Protein AF-A0A1B2LZE8-F1 (afdb_monomer)

Organism: NCBI:txid1789224

Sequence (219 aa):
MIRVSLKTKLIRAIKNVAFASVAFFVIGALLKSDGPKLDLSKIYELVKDTVAFFSAFLGPVFAYVLFNDWRGEHIEKKLEADSESIFKAIQEIYLKLYEVRMSICTKATLEETEGLRVNMSMELLTVDMMRVRNYIKLLKEENDCALNFIQQANDIVDSLNKVNNEFYDIQGAFTMNHKSKREYEFLSPIFENTKELTKNASKIDQLNDVCKELQVKNA

pLDDT: mean 86.02, std 10.84, range [33.56, 97.81]

Nearest PDB structures (foldseek):
  8dt0-assembly2_B  TM=6.182E-01  e=2.851E-01  synthetic construct
  8dt0-assembly1_A  TM=6.495E-01  e=7.707E-01  synthetic construct
  8w6e-assembly1_A  TM=4.554E-01  e=8.513E-01  artificial sequences
  8w6f-assembly1_A  TM=3.748E-01  e=2.419E+00  artificial sequences

Structure (mmCIF, N/CA/C/O backbone):
data_AF-A0A1B2LZE8-F1
#
_entry.id   AF-A0A1B2LZE8-F1
#
loop_
_atom_site.group_PDB
_atom_site.id
_atom_site.type_symbol
_atom_site.label_atom_id
_atom_site.label_alt_id
_atom_site.label_comp_id
_atom_site.label_asym_id
_atom_site.label_entity_id
_atom_site.label_seq_id
_atom_site.pdbx_PDB_ins_code
_atom_site.Cartn_x
_atom_site.Cartn_y
_atom_site.Cartn_z
_atom_site.occupancy
_atom_site.B_iso_or_equiv
_atom_site.auth_seq_id
_atom_site.auth_comp_id
_atom_site.auth_asym_id
_atom_site.auth_atom_id
_atom_site.pdbx_PDB_model_num
ATOM 1 N N . MET A 1 1 ? -27.426 -18.784 17.428 1.00 33.56 1 MET A N 1
ATOM 2 C CA . MET A 1 1 ? -26.895 -18.087 18.623 1.00 33.56 1 MET A CA 1
ATOM 3 C C . MET A 1 1 ? -27.059 -16.587 18.394 1.00 33.56 1 MET A C 1
ATOM 5 O O . MET A 1 1 ? -26.351 -16.026 17.571 1.00 33.56 1 MET A O 1
ATOM 9 N N . ILE A 1 2 ? -28.071 -15.955 18.997 1.00 34.84 2 ILE A N 1
ATOM 10 C CA . ILE A 1 2 ? -28.400 -14.540 18.746 1.00 34.84 2 ILE A CA 1
ATOM 11 C C . ILE A 1 2 ? -27.288 -13.679 19.364 1.00 34.84 2 ILE A C 1
ATOM 13 O O . ILE A 1 2 ? -27.118 -13.680 20.586 1.00 34.84 2 ILE A O 1
ATOM 17 N N . ARG A 1 3 ? -26.503 -12.968 18.541 1.00 39.25 3 ARG A N 1
ATOM 18 C CA . ARG A 1 3 ? -25.535 -11.962 19.013 1.00 39.25 3 ARG A CA 1
ATOM 19 C C . ARG A 1 3 ? -26.315 -10.808 19.645 1.00 39.25 3 ARG A C 1
ATOM 21 O O . ARG A 1 3 ? -26.683 -9.848 18.982 1.00 39.25 3 ARG A O 1
ATOM 28 N N . VAL A 1 4 ? -26.598 -10.915 20.939 1.00 53.91 4 VAL A N 1
ATOM 29 C CA . VAL A 1 4 ? -27.136 -9.796 21.716 1.00 53.91 4 VAL A CA 1
ATOM 30 C C . VAL A 1 4 ? -26.084 -8.686 21.718 1.00 53.91 4 VAL A C 1
ATOM 32 O O . VAL A 1 4 ? -24.954 -8.917 22.159 1.00 53.91 4 VAL A O 1
ATOM 35 N N . SER A 1 5 ? -26.465 -7.511 21.213 1.00 69.88 5 SER A N 1
ATOM 36 C CA . SER A 1 5 ? -25.619 -6.318 21.123 1.00 69.88 5 SER A CA 1
ATOM 37 C C . SER A 1 5 ? -24.945 -5.996 22.462 1.00 69.88 5 SER A C 1
ATOM 39 O O . SER A 1 5 ? -25.554 -6.129 23.531 1.00 69.88 5 SER A O 1
ATOM 41 N N . LEU A 1 6 ? -23.686 -5.546 22.402 1.00 70.19 6 LEU A N 1
ATOM 42 C CA . LEU A 1 6 ? -22.896 -5.131 23.566 1.00 70.19 6 LEU A CA 1
ATOM 43 C C . LEU A 1 6 ? -23.658 -4.099 24.413 1.00 70.19 6 LEU A C 1
ATOM 45 O O . LEU A 1 6 ? -23.672 -4.194 25.639 1.00 70.19 6 LEU A O 1
ATOM 49 N N . LYS A 1 7 ? -24.395 -3.194 23.750 1.00 75.50 7 LYS A N 1
ATOM 50 C CA . LYS A 1 7 ? -25.244 -2.176 24.385 1.00 75.50 7 LYS A CA 1
ATOM 51 C C . LYS A 1 7 ? -26.307 -2.802 25.289 1.00 75.50 7 LYS A C 1
ATOM 53 O O . LYS A 1 7 ? -26.504 -2.364 26.416 1.00 75.50 7 LYS A O 1
ATOM 58 N N . THR A 1 8 ? -26.963 -3.870 24.843 1.00 81.94 8 THR A N 1
ATOM 59 C CA . THR A 1 8 ? -28.019 -4.540 25.617 1.00 81.94 8 THR A CA 1
ATOM 60 C C . THR A 1 8 ? -27.457 -5.266 26.840 1.00 81.94 8 THR A C 1
ATOM 62 O O . THR A 1 8 ? -28.081 -5.259 27.903 1.00 81.94 8 THR A O 1
ATOM 65 N N . LYS A 1 9 ? -26.269 -5.873 26.716 1.00 80.69 9 LYS A N 1
ATOM 66 C CA . LYS A 1 9 ? -25.573 -6.506 27.849 1.00 80.69 9 LYS A CA 1
ATOM 67 C C . LYS A 1 9 ? -25.103 -5.462 28.863 1.00 80.69 9 LYS A C 1
ATOM 69 O O . LYS A 1 9 ? -25.285 -5.666 30.060 1.00 80.69 9 LYS A O 1
ATOM 74 N N . LEU A 1 10 ? -24.588 -4.334 28.378 1.00 84.19 10 LEU A N 1
ATOM 75 C CA . LEU A 1 10 ? -24.152 -3.205 29.194 1.00 84.19 10 LEU A CA 1
ATOM 76 C C . LEU A 1 10 ? -25.312 -2.604 29.995 1.00 84.19 10 LEU A C 1
ATOM 78 O O . LEU A 1 10 ? -25.232 -2.501 31.215 1.00 84.19 10 LEU A O 1
ATOM 82 N N . ILE A 1 11 ? -26.425 -2.288 29.327 1.00 85.88 11 ILE A N 1
ATOM 83 C CA . ILE A 1 11 ? -27.628 -1.746 29.974 1.00 85.88 11 ILE A CA 1
ATOM 84 C C . ILE A 1 11 ? -28.142 -2.707 31.051 1.00 85.88 11 ILE A C 1
ATOM 86 O O . ILE A 1 11 ? -28.551 -2.272 32.125 1.00 85.88 11 ILE A O 1
ATOM 90 N N . ARG A 1 12 ? -28.105 -4.019 30.791 1.00 86.44 12 ARG A N 1
ATOM 91 C CA . ARG A 1 12 ? -28.499 -5.031 31.777 1.00 86.44 12 ARG A CA 1
ATOM 92 C C . ARG A 1 12 ? -27.555 -5.055 32.981 1.00 86.44 12 ARG A C 1
ATOM 94 O O . ARG A 1 12 ? -28.038 -5.099 34.106 1.00 86.44 12 ARG A O 1
ATOM 101 N N . ALA A 1 13 ? -26.243 -5.001 32.758 1.00 84.81 13 ALA A N 1
ATOM 102 C CA . ALA A 1 13 ? -25.255 -4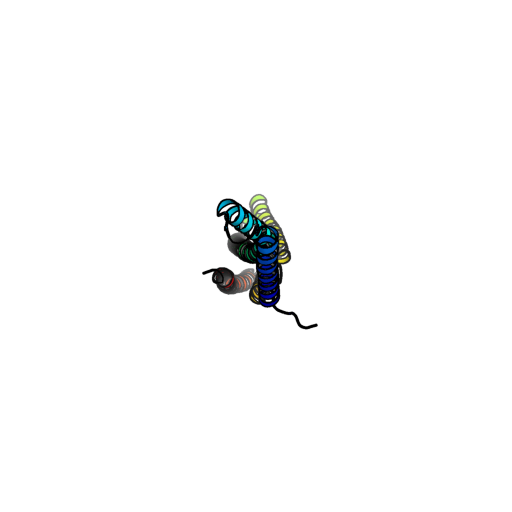.965 33.834 1.00 84.81 13 ALA A CA 1
ATOM 103 C C . ALA A 1 13 ? -25.427 -3.716 34.711 1.00 84.81 13 ALA A C 1
ATOM 105 O O . ALA A 1 13 ? -25.522 -3.842 35.929 1.00 84.81 13 ALA A O 1
ATOM 106 N N . ILE A 1 14 ? -25.579 -2.536 34.098 1.00 87.62 14 ILE A N 1
ATOM 107 C CA . ILE A 1 14 ? -25.810 -1.276 34.819 1.00 87.62 14 ILE A CA 1
ATOM 108 C C . ILE A 1 14 ? -27.104 -1.347 35.637 1.00 87.62 14 ILE A C 1
ATOM 110 O O . ILE A 1 14 ? -27.096 -1.005 36.817 1.00 87.62 14 ILE A O 1
ATOM 114 N N . LYS A 1 15 ? -28.206 -1.840 35.050 1.00 89.31 15 LYS A N 1
ATOM 115 C CA . LYS A 1 15 ? -29.481 -2.012 35.768 1.00 89.31 15 LYS A CA 1
ATOM 116 C C . LYS A 1 15 ? -29.352 -2.952 36.968 1.00 89.31 15 LYS A C 1
ATOM 118 O O . LYS A 1 15 ? -29.879 -2.642 38.031 1.00 89.31 15 LYS A O 1
ATOM 123 N N . ASN A 1 16 ? -28.641 -4.068 36.813 1.00 88.81 16 ASN A N 1
ATOM 124 C CA . ASN A 1 16 ? -28.446 -5.037 37.891 1.00 88.81 16 ASN A CA 1
ATOM 125 C C . ASN A 1 16 ? -27.587 -4.466 39.026 1.00 88.81 16 ASN A C 1
ATOM 127 O O . ASN A 1 16 ? -27.933 -4.646 40.191 1.00 88.81 16 ASN A O 1
ATOM 131 N N . VAL A 1 17 ? -26.504 -3.752 38.699 1.00 89.44 17 VAL A N 1
ATOM 132 C CA . VAL A 1 17 ? -25.649 -3.099 39.703 1.00 89.44 17 VAL A CA 1
ATOM 133 C C . VAL A 1 17 ? -26.410 -1.977 40.410 1.00 89.44 17 VAL A C 1
ATOM 135 O O . VAL A 1 17 ? -26.369 -1.905 41.631 1.00 89.44 17 VAL A O 1
ATOM 138 N N . ALA A 1 18 ? -27.187 -1.167 39.684 1.00 89.12 18 ALA A N 1
ATOM 139 C CA . ALA A 1 18 ? -28.034 -0.135 40.283 1.00 89.12 18 ALA A CA 1
ATOM 140 C C . ALA A 1 18 ? -29.075 -0.728 41.249 1.00 89.12 18 ALA A C 1
ATOM 142 O O . ALA A 1 18 ? -29.231 -0.231 42.362 1.00 89.12 18 ALA A O 1
ATOM 143 N N . PHE A 1 19 ? -29.745 -1.819 40.862 1.00 91.69 19 PHE A N 1
ATOM 144 C CA . PHE A 1 19 ? -30.687 -2.518 41.739 1.00 91.69 19 PHE A CA 1
ATOM 145 C C . PHE A 1 19 ? -29.996 -3.079 42.992 1.00 91.69 19 PHE A C 1
ATOM 147 O O . PHE A 1 19 ? -30.493 -2.894 44.102 1.00 91.69 19 PHE A O 1
ATOM 154 N N . ALA A 1 20 ? -28.827 -3.707 42.833 1.00 89.06 20 ALA A N 1
ATOM 155 C CA . ALA A 1 20 ? -28.041 -4.229 43.948 1.00 89.06 20 ALA A CA 1
ATOM 156 C C . ALA A 1 20 ? -27.570 -3.118 44.901 1.00 89.06 20 ALA A C 1
ATOM 158 O O . ALA A 1 20 ? -27.639 -3.295 46.113 1.00 89.06 20 ALA A O 1
ATOM 159 N N . SER A 1 21 ? -27.161 -1.959 44.378 1.00 87.38 21 SER A N 1
ATOM 160 C CA . SER A 1 21 ? -26.788 -0.792 45.186 1.00 87.38 21 SER A CA 1
ATOM 161 C C . SER A 1 21 ? -27.966 -0.227 45.979 1.00 87.38 21 SER A C 1
ATOM 163 O O . SER A 1 21 ? -27.802 0.104 47.149 1.00 87.38 21 SER A O 1
ATOM 165 N N . VAL A 1 22 ? -29.163 -0.158 45.387 1.00 88.81 22 VAL A N 1
ATOM 166 C CA . VAL A 1 22 ? -30.375 0.264 46.113 1.00 88.81 22 VAL A CA 1
ATOM 167 C C . VAL A 1 22 ? -30.723 -0.741 47.211 1.00 88.81 22 VAL A C 1
ATOM 169 O O . VAL A 1 22 ? -31.001 -0.338 48.338 1.00 88.81 22 VAL A O 1
ATOM 172 N N . ALA A 1 23 ? -30.658 -2.044 46.924 1.00 88.94 23 ALA A N 1
ATOM 173 C CA . ALA A 1 23 ? -30.889 -3.081 47.928 1.00 88.94 23 ALA A CA 1
ATOM 174 C C . ALA A 1 23 ? -29.859 -3.010 49.072 1.00 88.94 23 ALA A C 1
ATOM 176 O O . ALA A 1 23 ? -30.239 -3.062 50.240 1.00 88.94 23 ALA A O 1
ATOM 177 N N . PHE A 1 24 ? -28.576 -2.822 48.747 1.00 87.56 24 PHE A N 1
ATOM 178 C CA . PHE A 1 24 ? -27.497 -2.632 49.719 1.00 87.56 24 PHE A CA 1
ATOM 179 C C . PHE A 1 24 ? -27.745 -1.409 50.612 1.00 87.56 24 PHE A C 1
ATOM 181 O O . PHE A 1 24 ? -27.632 -1.512 51.833 1.00 87.56 24 PHE A O 1
ATOM 188 N N . PHE A 1 25 ? -28.168 -0.283 50.028 1.00 87.56 25 PHE A N 1
ATOM 189 C CA . PHE A 1 25 ? -28.511 0.924 50.778 1.00 87.56 25 PHE A CA 1
ATOM 190 C C . PHE A 1 25 ? -29.693 0.704 51.727 1.00 87.56 25 PHE A C 1
ATOM 192 O O . PHE A 1 25 ? -29.613 1.074 52.894 1.00 87.56 25 PHE A O 1
ATOM 199 N N . VAL A 1 26 ? -30.778 0.075 51.259 1.00 85.94 26 VAL A N 1
ATOM 200 C CA . VAL A 1 26 ? -31.969 -0.191 52.086 1.00 85.94 26 VAL A CA 1
ATOM 201 C C . VAL A 1 26 ? -31.636 -1.130 53.244 1.00 85.94 26 VAL A C 1
ATOM 203 O O . VAL A 1 26 ? -32.007 -0.852 54.382 1.00 85.94 26 VAL A O 1
ATOM 206 N N . ILE A 1 27 ? -30.899 -2.212 52.982 1.00 85.56 27 ILE A N 1
ATOM 207 C CA . ILE A 1 27 ? -30.477 -3.159 54.023 1.00 85.56 27 ILE A CA 1
ATOM 208 C C . ILE A 1 27 ? -29.551 -2.467 55.028 1.00 85.56 27 ILE A C 1
ATOM 210 O O . ILE A 1 27 ? -29.747 -2.597 56.235 1.00 85.56 27 ILE A O 1
ATOM 214 N N . GLY A 1 28 ? -28.579 -1.687 54.553 1.00 83.56 28 GLY A N 1
ATOM 215 C CA . GLY A 1 28 ? -27.686 -0.936 55.428 1.00 83.56 28 GLY A CA 1
ATOM 216 C C . GLY A 1 28 ? -28.419 0.122 56.257 1.00 83.56 28 GLY A C 1
ATOM 217 O O . GLY A 1 28 ? -28.113 0.279 57.435 1.00 83.56 28 GLY A O 1
ATOM 218 N N . ALA A 1 29 ? -29.430 0.790 55.696 1.00 82.25 29 ALA A N 1
ATOM 219 C CA . ALA A 1 29 ? -30.250 1.768 56.412 1.00 82.25 29 ALA A CA 1
ATOM 220 C C . ALA A 1 29 ? -31.092 1.107 57.511 1.00 82.25 29 ALA A C 1
ATOM 222 O O . ALA A 1 29 ? -31.177 1.644 58.614 1.00 82.25 29 ALA A O 1
ATOM 223 N N . LEU A 1 30 ? -31.661 -0.072 57.234 1.00 81.69 30 LEU A N 1
ATOM 224 C CA . LEU A 1 30 ? -32.391 -0.868 58.225 1.00 81.69 30 LEU A CA 1
ATOM 225 C C . LEU A 1 30 ? -31.476 -1.337 59.364 1.00 81.69 30 LEU A C 1
ATOM 227 O O . LEU A 1 30 ? -31.878 -1.287 60.521 1.00 81.69 30 LEU A O 1
ATOM 231 N N . LEU A 1 31 ? -30.241 -1.747 59.054 1.00 79.88 31 LEU A N 1
ATOM 232 C CA . LEU A 1 31 ? -29.270 -2.212 60.053 1.00 79.88 31 LEU A CA 1
ATOM 233 C C . LEU A 1 31 ? -28.664 -1.080 60.900 1.00 79.88 31 LEU A C 1
ATOM 235 O O . LEU A 1 31 ? -28.324 -1.312 62.055 1.00 79.88 31 LEU A O 1
ATOM 239 N N . LYS A 1 32 ? -28.513 0.134 60.349 1.00 74.31 32 LYS A N 1
ATOM 240 C CA . LYS A 1 32 ? -27.955 1.308 61.059 1.00 74.31 32 LYS A CA 1
ATOM 241 C C . LYS A 1 32 ? -29.015 2.149 61.794 1.00 74.31 32 LYS A C 1
ATOM 243 O O . LYS A 1 32 ? -28.656 3.144 62.426 1.00 74.31 32 LYS A O 1
ATOM 248 N N . SER A 1 33 ? -30.301 1.799 61.695 1.00 68.12 33 SER A N 1
ATOM 249 C CA . SER A 1 33 ? -31.410 2.543 62.306 1.00 68.12 33 SER A CA 1
ATOM 250 C C . SER A 1 33 ? -31.571 2.202 63.796 1.00 68.12 33 SER A C 1
ATOM 252 O O . SER A 1 33 ? -32.197 1.210 64.152 1.00 68.12 33 SER A O 1
ATOM 254 N N . ASP A 1 34 ? -31.069 3.070 64.680 1.00 65.19 34 ASP A N 1
ATOM 255 C CA . ASP A 1 34 ? -31.267 2.987 66.142 1.00 65.19 34 ASP A CA 1
ATOM 256 C C . ASP A 1 34 ? -32.592 3.657 66.606 1.00 65.19 34 ASP A C 1
ATOM 258 O O . ASP A 1 34 ? -32.650 4.332 67.638 1.00 65.19 34 ASP A O 1
ATOM 262 N N . GLY A 1 35 ? -33.683 3.520 65.841 1.00 63.22 35 GLY A N 1
ATOM 263 C CA . GLY A 1 35 ? -34.985 4.142 66.145 1.00 63.22 35 GLY A CA 1
ATOM 264 C C . GLY A 1 35 ? -35.197 5.539 65.519 1.00 63.22 35 GLY A C 1
ATOM 265 O O . GLY A 1 35 ? -34.594 5.850 64.493 1.00 63.22 35 GLY A O 1
ATOM 266 N N . PRO A 1 36 ? -36.080 6.405 66.073 1.00 60.09 36 PRO A N 1
ATOM 267 C CA . PRO A 1 36 ? -36.595 7.603 65.384 1.00 60.09 36 PRO A CA 1
ATOM 268 C C . PRO A 1 36 ? -35.603 8.775 65.257 1.00 60.09 36 PRO A C 1
ATOM 270 O O . PRO A 1 36 ? -35.943 9.802 64.670 1.00 60.09 36 PRO A O 1
ATOM 273 N N . LYS A 1 37 ? -34.384 8.660 65.800 1.00 62.41 37 LYS A N 1
ATOM 274 C CA . LYS A 1 37 ? -33.335 9.680 65.659 1.00 62.41 37 LYS A CA 1
ATOM 275 C C . LYS A 1 37 ? -32.395 9.289 64.522 1.00 62.41 37 LYS A C 1
ATOM 277 O O . LYS A 1 37 ? -31.519 8.448 64.689 1.00 62.41 37 LYS A O 1
ATOM 282 N N . LEU A 1 38 ? -32.587 9.917 63.366 1.00 62.28 38 LEU A N 1
ATOM 283 C CA . LEU A 1 38 ? -31.688 9.792 62.221 1.00 62.28 38 LEU A CA 1
ATOM 284 C C . LEU A 1 38 ? -30.369 10.519 62.515 1.00 62.28 38 LEU A C 1
ATOM 286 O O . LEU A 1 38 ? -30.322 11.746 62.567 1.00 62.28 38 LEU A O 1
ATOM 290 N N . ASP A 1 39 ? -29.298 9.753 62.705 1.00 76.56 39 ASP A N 1
ATOM 291 C CA . ASP A 1 39 ? -27.937 10.277 62.805 1.00 76.56 39 ASP A CA 1
ATOM 292 C C . ASP A 1 39 ? -27.393 10.558 61.395 1.00 76.56 39 ASP A C 1
ATOM 294 O O . ASP A 1 39 ? -27.103 9.634 60.626 1.00 76.56 39 ASP A O 1
ATOM 298 N N . LEU A 1 40 ? -27.263 11.843 61.044 1.00 75.81 40 LEU A N 1
ATOM 299 C CA . LEU A 1 40 ? -26.761 12.275 59.736 1.00 75.81 40 LEU A CA 1
ATOM 300 C C . LEU A 1 40 ? -25.369 11.706 59.421 1.00 75.81 40 LEU A C 1
ATOM 302 O O . LEU A 1 40 ? -25.081 11.446 58.252 1.00 75.81 40 LEU A O 1
ATOM 306 N N . SER A 1 41 ? -24.525 11.480 60.434 1.00 82.56 41 SER A N 1
ATOM 307 C CA . SER A 1 41 ? -23.178 10.931 60.241 1.00 82.56 41 SER A CA 1
ATOM 308 C C . SER A 1 41 ? -23.241 9.493 59.713 1.00 82.56 41 SER A C 1
ATOM 310 O O . SER A 1 41 ? -22.615 9.149 58.707 1.00 82.56 41 SER A O 1
ATOM 312 N N . LYS A 1 42 ? -24.102 8.665 60.319 1.00 79.38 42 LYS A N 1
ATOM 313 C CA . LYS A 1 42 ? -24.299 7.261 59.921 1.00 79.38 42 LYS A CA 1
ATOM 314 C C . LYS A 1 42 ? -24.887 7.129 58.516 1.00 79.38 42 LYS A C 1
ATOM 316 O O . LYS A 1 42 ? -24.506 6.205 57.793 1.00 79.38 42 LYS A O 1
ATOM 321 N N . ILE A 1 43 ? -25.788 8.040 58.137 1.00 82.44 43 ILE A N 1
ATOM 322 C CA . ILE A 1 43 ? -26.394 8.096 56.796 1.00 82.44 43 ILE A CA 1
ATOM 323 C C . ILE A 1 43 ? -25.353 8.504 55.756 1.00 82.44 43 ILE A C 1
ATOM 325 O O . ILE A 1 43 ? -25.273 7.875 54.703 1.00 82.44 43 ILE A O 1
ATOM 329 N N . TYR A 1 44 ? -24.536 9.519 56.047 1.00 84.38 44 TYR A N 1
ATOM 330 C CA . TYR A 1 44 ? -23.473 9.959 55.145 1.00 84.38 44 TYR A CA 1
ATOM 331 C C . TYR A 1 44 ? -22.472 8.833 54.850 1.00 84.38 44 TYR A C 1
ATOM 333 O O . TYR A 1 44 ? -22.148 8.589 53.687 1.00 84.38 44 TYR A O 1
ATOM 341 N N . GLU A 1 45 ? -22.042 8.092 55.875 1.00 86.12 45 GLU A N 1
ATOM 342 C CA . GLU A 1 45 ? -21.199 6.906 55.685 1.00 86.12 45 GLU A CA 1
ATOM 343 C C . GLU A 1 45 ? -21.874 5.843 54.815 1.00 86.12 45 GLU A C 1
ATOM 345 O O . GLU A 1 45 ? -21.257 5.319 53.895 1.00 86.12 45 GLU A O 1
ATOM 350 N N . LEU A 1 46 ? -23.158 5.559 55.050 1.00 86.88 46 LEU A N 1
ATOM 351 C CA . LEU A 1 46 ? -23.892 4.560 54.276 1.00 86.88 46 LEU A CA 1
ATOM 352 C C . LEU A 1 46 ? -24.035 4.957 52.797 1.00 86.88 46 LEU A C 1
ATOM 354 O O . LEU A 1 46 ? -23.906 4.112 51.906 1.00 86.88 46 LEU A O 1
ATOM 358 N N . VAL A 1 47 ? -24.281 6.241 52.520 1.00 85.62 47 VAL A N 1
ATOM 359 C CA . VAL A 1 47 ? -24.288 6.779 51.152 1.00 85.62 47 VAL A CA 1
ATOM 360 C C . VAL A 1 47 ? -22.908 6.611 50.522 1.00 85.62 47 VAL A C 1
ATOM 362 O O . VAL A 1 47 ? -22.813 6.109 49.401 1.00 85.62 47 VAL A O 1
ATOM 365 N N . LYS A 1 48 ? -21.838 6.970 51.241 1.00 89.00 48 LYS A N 1
ATOM 366 C CA . LYS A 1 48 ? -20.458 6.824 50.763 1.00 89.00 48 LYS A CA 1
ATOM 367 C C . LYS A 1 48 ? -20.125 5.368 50.427 1.00 89.00 48 LYS A C 1
ATOM 369 O O . LYS A 1 48 ? -19.598 5.114 49.345 1.00 89.00 48 LYS A O 1
ATOM 374 N N . ASP A 1 49 ? -20.482 4.424 51.292 1.00 88.62 49 ASP A N 1
ATOM 375 C CA . ASP A 1 49 ? -20.235 2.992 51.086 1.00 88.62 49 ASP A CA 1
ATOM 376 C C . ASP A 1 49 ? -21.044 2.439 49.910 1.00 88.62 49 ASP A C 1
ATOM 378 O O . ASP A 1 49 ? -20.531 1.670 49.097 1.00 88.62 49 ASP A O 1
ATOM 382 N N . THR A 1 50 ? -22.291 2.884 49.756 1.00 87.62 50 THR A N 1
ATOM 383 C CA . THR A 1 50 ? -23.144 2.497 48.623 1.00 87.62 50 THR A CA 1
ATOM 384 C C . THR A 1 50 ? -22.588 3.021 47.298 1.00 87.62 50 THR A C 1
ATOM 386 O O . THR A 1 50 ? -22.580 2.296 46.301 1.00 87.62 50 THR A O 1
ATOM 389 N N . VAL A 1 51 ? -22.092 4.262 47.275 1.00 85.12 51 VAL A N 1
ATOM 390 C CA . VAL A 1 51 ? -21.436 4.850 46.097 1.00 85.12 51 VAL A CA 1
ATOM 391 C C . VAL A 1 51 ? -20.115 4.139 45.801 1.00 85.12 51 VAL A C 1
ATOM 393 O O . VAL A 1 51 ? -19.831 3.854 44.638 1.00 85.12 51 VAL A O 1
ATOM 396 N N . ALA A 1 52 ? -19.330 3.798 46.825 1.00 89.56 52 ALA A N 1
ATOM 397 C CA . ALA A 1 52 ? -18.098 3.030 46.664 1.00 89.56 52 ALA A CA 1
ATOM 398 C C . ALA A 1 52 ? -18.376 1.631 46.094 1.00 89.56 52 ALA A C 1
ATOM 400 O O . ALA A 1 52 ? -17.706 1.220 45.149 1.00 89.56 52 ALA A O 1
ATOM 401 N N . PHE A 1 53 ? -19.408 0.940 46.591 1.00 86.75 53 PHE A N 1
ATOM 402 C CA . PHE A 1 53 ? -19.881 -0.334 46.048 1.00 86.75 53 PHE A CA 1
ATOM 403 C C . PHE A 1 53 ? -20.305 -0.183 44.582 1.00 86.75 53 PHE A C 1
ATOM 405 O O . PHE A 1 53 ? -19.800 -0.888 43.712 1.00 86.75 53 PHE A O 1
ATOM 412 N N . PHE A 1 54 ? -21.167 0.789 44.276 1.00 87.25 54 PHE A N 1
ATOM 413 C CA . PHE A 1 54 ? -21.610 1.057 42.906 1.00 87.25 54 PHE A CA 1
ATOM 414 C C . PHE A 1 54 ? -20.429 1.322 41.959 1.00 87.25 54 PHE A C 1
ATOM 416 O O . PHE A 1 54 ? -20.358 0.741 40.875 1.00 87.25 54 PHE A O 1
ATOM 423 N N . SER A 1 55 ? -19.467 2.141 42.393 1.00 88.50 55 SER A N 1
ATOM 424 C CA . SER A 1 55 ? -18.248 2.458 41.644 1.00 88.50 55 SER A CA 1
ATOM 425 C C . SER A 1 55 ? -17.341 1.239 41.452 1.00 88.50 55 SER A C 1
ATOM 427 O O . SER A 1 55 ? -16.861 1.005 40.345 1.00 88.50 55 SER A O 1
ATOM 429 N N . ALA A 1 56 ? -17.159 0.403 42.479 1.00 89.19 56 ALA A N 1
ATOM 430 C CA . ALA A 1 56 ? -16.329 -0.800 42.400 1.00 89.19 56 ALA A CA 1
ATOM 431 C C . ALA A 1 56 ? -16.844 -1.804 41.354 1.00 89.19 56 ALA A C 1
ATOM 433 O O . ALA A 1 56 ? -16.047 -2.463 40.687 1.00 89.19 56 ALA A O 1
ATOM 434 N N . PHE A 1 57 ? -18.165 -1.891 41.169 1.00 87.00 57 PHE A N 1
ATOM 435 C CA . PHE A 1 57 ? -18.771 -2.777 40.172 1.00 87.00 57 PHE A CA 1
ATOM 436 C C . PHE A 1 57 ? -18.917 -2.135 38.786 1.00 87.00 57 PHE A C 1
ATOM 438 O O . PHE A 1 57 ? -18.788 -2.836 37.780 1.00 87.00 57 PHE A O 1
ATOM 445 N N . LEU A 1 58 ? -19.155 -0.823 38.694 1.00 86.19 58 LEU A N 1
ATOM 446 C CA . LEU A 1 58 ? -19.261 -0.138 37.402 1.00 86.19 58 LEU A CA 1
ATOM 447 C C . LEU A 1 58 ? -17.922 0.274 36.795 1.00 86.19 58 LEU A C 1
ATOM 449 O O . LEU A 1 58 ? -17.820 0.315 35.572 1.00 86.19 58 LEU A O 1
ATOM 453 N N . GLY A 1 59 ? -16.897 0.547 37.599 1.00 88.38 59 GLY A N 1
ATOM 454 C CA . GLY A 1 59 ? -15.563 0.924 37.126 1.00 88.38 59 GLY A CA 1
ATOM 455 C C . GLY A 1 59 ? -15.003 -0.054 36.084 1.00 88.38 59 GLY A C 1
ATOM 456 O O . GLY A 1 59 ? -14.690 0.378 34.974 1.00 88.38 59 GLY A O 1
ATOM 457 N N . PRO A 1 60 ? -14.964 -1.374 36.359 1.00 87.75 60 PRO A N 1
ATOM 458 C CA . PRO A 1 60 ? -14.538 -2.379 35.381 1.00 87.75 60 PRO A CA 1
ATOM 459 C C . PRO A 1 60 ? -15.399 -2.406 34.110 1.00 87.75 60 PRO A C 1
ATOM 461 O O . PRO A 1 60 ? -14.888 -2.634 33.015 1.00 87.75 60 PRO A O 1
ATOM 464 N N . VAL A 1 61 ? -16.705 -2.150 34.238 1.00 84.75 61 VAL A N 1
ATOM 465 C CA . VAL A 1 61 ? -17.648 -2.116 33.111 1.00 84.75 61 VAL A CA 1
ATOM 466 C C . VAL A 1 61 ? -17.382 -0.907 32.211 1.00 84.75 61 VAL A C 1
ATOM 468 O O . VAL A 1 61 ? -17.306 -1.061 30.992 1.00 84.75 61 VAL A O 1
ATOM 471 N N . PHE A 1 62 ? -17.189 0.278 32.794 1.00 83.38 62 PHE A N 1
ATOM 472 C CA . PHE A 1 62 ? -16.809 1.481 32.055 1.00 83.38 62 PHE A CA 1
ATOM 473 C C . PHE A 1 62 ? -15.435 1.336 31.410 1.00 83.38 62 PHE A C 1
ATOM 475 O O . PHE A 1 62 ? -15.296 1.649 30.231 1.00 83.38 62 PHE A O 1
ATOM 482 N N . ALA A 1 63 ? -14.454 0.793 32.136 1.00 86.94 63 ALA A N 1
ATOM 483 C CA . ALA A 1 63 ? -13.135 0.510 31.586 1.00 86.94 63 ALA A CA 1
ATOM 484 C C . ALA A 1 63 ? -13.235 -0.423 30.371 1.00 86.94 63 ALA A C 1
ATOM 486 O O . ALA A 1 63 ? -12.650 -0.136 29.335 1.00 86.94 63 ALA A O 1
ATOM 487 N N . TYR A 1 64 ? -14.029 -1.495 30.443 1.00 83.56 64 TYR A N 1
ATOM 488 C CA . TYR A 1 64 ? -14.224 -2.413 29.318 1.00 83.56 64 TYR A CA 1
ATOM 489 C C . TYR A 1 64 ? -14.853 -1.743 28.086 1.00 83.56 64 TYR A C 1
ATOM 491 O O . TYR A 1 64 ? -14.438 -2.015 26.958 1.00 83.56 64 TYR A O 1
ATOM 499 N N . VAL A 1 65 ? -15.856 -0.880 28.274 1.00 81.69 65 VAL A N 1
ATOM 500 C CA . VAL A 1 65 ? -16.457 -0.121 27.163 1.00 81.69 65 VAL A CA 1
ATOM 501 C C . VAL A 1 65 ? -15.431 0.830 26.560 1.00 81.69 65 VAL A C 1
ATOM 503 O O . VAL A 1 65 ? -15.221 0.782 25.352 1.00 81.69 65 VAL A O 1
ATOM 506 N N . LEU A 1 66 ? -14.750 1.609 27.403 1.00 82.75 66 LEU A N 1
ATOM 507 C CA . LEU A 1 66 ? -13.717 2.553 26.986 1.00 82.75 66 LEU A CA 1
ATOM 508 C C . LEU A 1 66 ? -12.591 1.849 26.217 1.00 82.75 66 LEU A C 1
ATOM 510 O O . LEU A 1 66 ? -12.188 2.312 25.159 1.00 82.75 66 LEU A O 1
ATOM 514 N N . PHE A 1 67 ? -12.122 0.696 26.702 1.00 82.56 67 PHE A N 1
ATOM 515 C CA . PHE A 1 67 ? -11.086 -0.082 26.025 1.00 82.56 67 PHE A CA 1
ATOM 516 C C . PHE A 1 67 ? -11.544 -0.635 24.677 1.00 82.56 67 PHE A C 1
ATOM 518 O O . PHE A 1 67 ? -10.734 -0.699 23.760 1.00 82.56 67 PHE A O 1
ATOM 525 N N . ASN A 1 68 ? -12.799 -1.064 24.531 1.00 78.38 68 ASN A N 1
ATOM 526 C CA . ASN A 1 68 ? -13.280 -1.544 23.233 1.00 78.38 68 ASN A CA 1
ATOM 527 C C . ASN A 1 68 ? -13.400 -0.414 22.213 1.00 78.38 68 ASN A C 1
ATOM 529 O O . ASN A 1 68 ? -13.010 -0.612 21.067 1.00 78.38 68 ASN A O 1
ATOM 533 N N . ASP A 1 69 ? -13.906 0.741 22.639 1.00 75.25 69 ASP A N 1
ATOM 534 C CA . ASP A 1 69 ? -14.038 1.928 21.791 1.00 75.25 69 ASP A CA 1
ATOM 535 C C . ASP A 1 69 ? -12.654 2.425 21.349 1.00 75.25 69 ASP A C 1
ATOM 537 O O . ASP A 1 69 ? -12.358 2.516 20.160 1.00 75.25 69 ASP A O 1
ATOM 541 N N . TRP A 1 70 ? -11.737 2.561 22.312 1.00 82.31 70 TRP A N 1
ATOM 542 C CA . TRP A 1 70 ? -10.342 2.926 22.070 1.00 82.31 70 TRP A CA 1
ATOM 543 C C . TRP A 1 70 ? -9.622 1.954 21.129 1.00 82.31 70 TRP A C 1
ATOM 545 O O . TRP A 1 70 ? -8.831 2.375 20.287 1.00 82.31 70 TRP A O 1
ATOM 555 N N . ARG A 1 71 ? -9.889 0.644 21.238 1.00 80.25 71 ARG A N 1
ATOM 556 C CA . ARG A 1 71 ? -9.324 -0.354 20.315 1.00 80.25 71 ARG A CA 1
ATOM 557 C C . ARG A 1 71 ? -9.865 -0.199 18.899 1.00 80.25 71 ARG A C 1
ATOM 559 O O . ARG A 1 71 ? -9.084 -0.396 17.975 1.00 80.25 71 ARG A O 1
ATOM 566 N N . GLY A 1 72 ? -11.148 0.126 18.741 1.00 79.69 72 GLY A N 1
ATOM 567 C CA . GLY A 1 72 ? -11.748 0.425 17.439 1.00 79.69 72 GLY A CA 1
ATOM 568 C C . GLY A 1 72 ? -11.043 1.602 16.773 1.00 79.69 72 GLY A C 1
ATOM 569 O O . GLY A 1 72 ? -10.445 1.427 15.713 1.00 79.69 72 GLY A O 1
ATOM 570 N N . GLU A 1 73 ? -10.977 2.741 17.468 1.00 81.44 73 GLU A N 1
ATOM 571 C CA . GLU A 1 73 ? -10.280 3.931 16.965 1.00 81.44 73 GLU A CA 1
ATOM 572 C C . GLU A 1 73 ? -8.809 3.656 16.627 1.00 81.44 73 GLU A C 1
ATOM 574 O O . GLU A 1 73 ? -8.287 4.150 15.630 1.00 81.44 73 GLU A O 1
ATOM 579 N N . HIS A 1 74 ? -8.104 2.879 17.459 1.00 83.19 74 HIS A N 1
ATOM 580 C CA . HIS A 1 74 ? -6.699 2.565 17.202 1.00 83.19 74 HIS A CA 1
ATOM 581 C C . HIS A 1 74 ? -6.496 1.735 15.943 1.00 83.19 74 HIS A C 1
ATOM 583 O O . HIS A 1 74 ? -5.477 1.901 15.272 1.00 83.19 74 HIS A O 1
ATOM 589 N N . ILE A 1 75 ? -7.414 0.813 15.654 1.00 82.88 75 ILE A N 1
ATOM 590 C CA . ILE A 1 75 ? -7.334 -0.001 14.446 1.00 82.88 75 ILE A CA 1
ATOM 591 C C . ILE A 1 75 ? -7.617 0.864 13.219 1.00 82.88 75 ILE A C 1
ATOM 593 O O . ILE A 1 75 ? -6.861 0.784 12.255 1.00 82.88 75 ILE A O 1
ATOM 597 N N . GLU A 1 76 ? -8.624 1.735 13.277 1.00 82.62 76 GLU A N 1
ATOM 598 C CA . GLU A 1 76 ? -8.962 2.649 12.180 1.00 82.62 76 GLU A CA 1
ATOM 599 C C . GLU A 1 76 ? -7.827 3.639 11.894 1.00 82.62 76 GLU A C 1
ATOM 601 O O . GLU A 1 76 ? -7.370 3.729 10.757 1.00 82.62 76 GLU A O 1
ATOM 606 N N . LYS A 1 77 ? -7.275 4.290 12.927 1.00 85.12 77 LYS A N 1
ATOM 607 C CA . LYS A 1 77 ? -6.108 5.184 12.785 1.00 85.12 77 LYS A CA 1
ATOM 608 C C . LYS A 1 77 ? -4.880 4.459 12.245 1.00 85.12 77 LYS A C 1
ATOM 610 O O . LYS A 1 77 ? -4.095 5.031 11.493 1.00 85.12 77 LYS A O 1
ATOM 615 N N . LYS A 1 78 ? -4.684 3.201 12.647 1.00 87.00 78 LYS A N 1
ATOM 616 C CA . LYS A 1 78 ? -3.585 2.391 12.123 1.00 87.00 78 LYS A CA 1
ATOM 617 C C . LYS A 1 78 ? -3.800 2.064 10.645 1.00 87.00 78 LYS A C 1
ATOM 619 O O . LYS A 1 78 ? -2.866 2.208 9.869 1.00 87.00 78 LYS A O 1
ATOM 624 N N . LEU A 1 79 ? -5.008 1.651 10.264 1.00 87.62 79 LEU A N 1
ATOM 625 C CA . LEU A 1 79 ? -5.367 1.370 8.875 1.00 87.62 79 LEU A CA 1
ATOM 626 C C . LEU A 1 79 ? -5.156 2.605 7.992 1.00 87.62 79 LEU A C 1
ATOM 628 O O . LEU A 1 79 ? -4.574 2.491 6.917 1.00 87.62 79 LEU A O 1
ATOM 632 N N . GLU A 1 80 ? -5.571 3.774 8.474 1.00 87.81 80 GLU A N 1
ATOM 633 C CA . GLU A 1 80 ? -5.354 5.059 7.813 1.00 87.81 80 GLU A CA 1
ATOM 634 C C . GLU A 1 80 ? -3.861 5.310 7.555 1.00 87.81 80 GLU A C 1
ATOM 636 O O . GLU A 1 80 ? -3.447 5.438 6.401 1.00 87.81 80 GLU A O 1
ATOM 641 N N . ALA A 1 81 ? -3.037 5.279 8.605 1.00 90.44 81 ALA A N 1
ATOM 642 C CA . ALA A 1 81 ? -1.599 5.520 8.496 1.00 90.44 81 ALA A CA 1
ATOM 643 C C . ALA A 1 81 ? -0.880 4.487 7.605 1.00 90.44 81 ALA A C 1
ATOM 645 O O . ALA A 1 81 ? -0.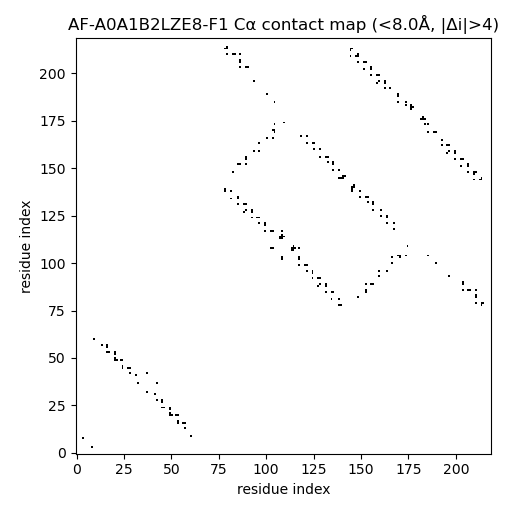026 4.849 6.790 1.00 90.44 81 ALA A O 1
ATOM 646 N N . ASP A 1 82 ? -1.231 3.205 7.739 1.00 92.00 82 ASP A N 1
ATOM 647 C CA . ASP A 1 82 ? -0.640 2.123 6.950 1.00 92.00 82 ASP A CA 1
ATOM 648 C C . ASP A 1 82 ? -1.020 2.269 5.459 1.00 92.00 82 ASP A C 1
ATOM 650 O O . ASP A 1 82 ? -0.160 2.132 4.583 1.00 92.00 82 ASP A O 1
ATOM 654 N N . SER A 1 83 ? -2.281 2.612 5.156 1.00 92.44 83 SER A N 1
ATOM 655 C CA . SER A 1 83 ? -2.761 2.837 3.782 1.00 92.44 83 SER A CA 1
ATOM 656 C C . SER A 1 83 ? -2.102 4.051 3.119 1.00 92.44 83 SER A C 1
ATOM 658 O O . SER A 1 83 ? -1.648 3.957 1.976 1.00 92.44 83 SER A O 1
ATOM 660 N N . GLU A 1 84 ? -1.931 5.153 3.854 1.00 93.44 84 GLU A N 1
ATOM 661 C CA . GLU A 1 84 ? -1.236 6.347 3.367 1.00 93.44 84 GLU A CA 1
ATOM 662 C C . GLU A 1 84 ? 0.243 6.048 3.075 1.00 93.44 84 GLU A C 1
ATOM 664 O O . GLU A 1 84 ? 0.792 6.484 2.058 1.00 93.44 84 GLU A O 1
ATOM 669 N N . SER A 1 85 ? 0.898 5.270 3.944 1.00 94.50 85 SER A N 1
ATOM 670 C CA . SER A 1 85 ? 2.290 4.860 3.743 1.00 94.50 85 SER A CA 1
ATOM 671 C C . SER A 1 85 ? 2.455 3.998 2.489 1.00 94.50 85 SER A C 1
ATOM 673 O O . SER A 1 85 ? 3.381 4.227 1.706 1.00 94.50 85 SER A O 1
ATOM 675 N N . ILE A 1 86 ? 1.539 3.052 2.261 1.00 96.19 86 ILE A N 1
ATOM 676 C CA . ILE A 1 86 ? 1.524 2.214 1.054 1.00 96.19 86 ILE A CA 1
ATOM 677 C C . ILE A 1 86 ? 1.312 3.068 -0.195 1.00 96.19 86 ILE A C 1
ATOM 679 O O . ILE A 1 86 ? 2.057 2.917 -1.164 1.00 96.19 86 ILE A O 1
ATOM 683 N N . PHE A 1 87 ? 0.346 3.988 -0.167 1.00 96.44 87 PHE A N 1
ATOM 684 C CA . PHE A 1 87 ? 0.074 4.888 -1.286 1.00 96.44 87 PHE A CA 1
ATOM 685 C C . PHE A 1 87 ? 1.311 5.717 -1.666 1.00 96.44 87 PHE A C 1
ATOM 687 O O . PHE A 1 87 ? 1.723 5.715 -2.829 1.00 96.44 87 PHE A O 1
ATOM 694 N N . LYS A 1 88 ? 1.961 6.357 -0.684 1.00 96.06 88 LYS A N 1
ATOM 695 C CA . LYS A 1 88 ? 3.190 7.138 -0.912 1.00 96.06 88 LYS A CA 1
ATOM 696 C C . LYS A 1 88 ? 4.304 6.283 -1.511 1.00 96.06 88 LYS A C 1
ATOM 698 O O . LYS A 1 88 ? 4.941 6.695 -2.476 1.00 96.06 88 LYS A O 1
ATOM 703 N N . ALA A 1 89 ? 4.503 5.071 -0.995 1.00 96.94 89 ALA A N 1
ATOM 704 C CA . ALA A 1 89 ? 5.521 4.164 -1.516 1.00 96.94 89 ALA A CA 1
ATOM 705 C C . ALA A 1 89 ? 5.244 3.746 -2.974 1.00 96.94 89 ALA A C 1
ATOM 707 O O . ALA A 1 89 ? 6.166 3.699 -3.788 1.00 96.94 89 ALA A O 1
ATOM 708 N N . ILE A 1 90 ? 3.980 3.493 -3.335 1.00 97.81 90 ILE A N 1
ATOM 709 C CA . ILE A 1 90 ? 3.582 3.216 -4.726 1.00 97.81 90 ILE A CA 1
ATOM 710 C C . ILE A 1 90 ? 3.880 4.422 -5.628 1.00 97.81 90 ILE A C 1
ATOM 712 O O . ILE A 1 90 ? 4.420 4.250 -6.723 1.00 97.81 90 ILE A O 1
ATOM 716 N N . GLN A 1 91 ? 3.577 5.637 -5.168 1.00 96.44 91 GLN A N 1
ATOM 717 C CA . GLN A 1 91 ? 3.854 6.865 -5.914 1.00 96.44 91 GLN A CA 1
ATOM 718 C C . GLN A 1 91 ? 5.360 7.070 -6.143 1.00 96.44 91 GLN A C 1
ATOM 720 O O . GLN A 1 91 ? 5.777 7.407 -7.252 1.00 96.44 91 GLN A O 1
ATOM 725 N N . GLU A 1 92 ? 6.191 6.817 -5.132 1.00 96.69 92 GLU A N 1
ATOM 726 C CA . GLU A 1 92 ? 7.650 6.881 -5.264 1.00 96.69 92 GLU A CA 1
ATOM 727 C C . GLU A 1 92 ? 8.189 5.861 -6.276 1.00 96.69 92 GLU A C 1
ATOM 729 O O . GLU A 1 92 ? 9.029 6.205 -7.110 1.00 96.69 92 GLU A O 1
ATOM 734 N N . ILE A 1 93 ? 7.694 4.619 -6.241 1.00 97.50 93 ILE A N 1
ATOM 735 C CA . ILE A 1 93 ? 8.059 3.575 -7.213 1.00 97.50 93 ILE A CA 1
ATOM 736 C C . ILE A 1 93 ? 7.695 4.017 -8.631 1.00 97.50 93 ILE A C 1
ATOM 738 O O . ILE A 1 93 ? 8.501 3.881 -9.552 1.00 97.50 93 ILE A O 1
ATOM 742 N N . TYR A 1 94 ? 6.495 4.567 -8.810 1.00 96.56 94 TYR A N 1
ATOM 743 C CA . TYR A 1 94 ? 6.037 5.084 -10.094 1.00 96.56 94 TYR A CA 1
ATOM 744 C C . TYR A 1 94 ? 6.959 6.191 -10.635 1.00 96.56 94 TYR A C 1
ATOM 746 O O . TYR A 1 94 ? 7.363 6.138 -11.798 1.00 96.56 94 TYR A O 1
ATOM 754 N N . LEU A 1 95 ? 7.348 7.158 -9.797 1.00 95.25 95 LEU A N 1
ATOM 755 C CA . LEU A 1 95 ? 8.255 8.241 -10.198 1.00 95.25 95 LEU A CA 1
ATOM 756 C C . LEU A 1 95 ? 9.645 7.714 -10.581 1.00 95.25 95 LEU A C 1
ATOM 758 O O . LEU A 1 95 ? 10.164 8.061 -11.642 1.00 95.25 95 LEU A O 1
ATOM 762 N N . LYS A 1 96 ? 10.213 6.811 -9.776 1.00 95.44 96 LYS A N 1
ATOM 763 C CA . LYS A 1 96 ? 11.497 6.157 -10.076 1.00 95.44 96 LYS A CA 1
ATOM 764 C C . LYS A 1 96 ? 11.448 5.361 -11.385 1.00 95.44 96 LYS A C 1
ATOM 766 O O . LYS A 1 96 ? 12.407 5.380 -12.152 1.00 95.44 96 LYS A O 1
ATOM 771 N N . LEU A 1 97 ? 10.332 4.691 -11.685 1.00 94.38 97 LEU A N 1
ATOM 772 C CA . LEU A 1 97 ? 10.142 4.004 -12.969 1.00 94.38 97 LEU A CA 1
ATOM 773 C C . LEU A 1 97 ? 10.157 4.972 -14.157 1.00 94.38 97 LEU A C 1
ATOM 775 O O . LEU A 1 97 ? 10.714 4.645 -15.206 1.00 94.38 97 LEU A O 1
ATOM 779 N N . TYR A 1 98 ? 9.588 6.169 -14.002 1.00 92.88 98 TYR A N 1
ATOM 780 C CA . TYR A 1 98 ? 9.687 7.221 -15.016 1.00 92.88 98 TYR A CA 1
ATOM 781 C C . TYR A 1 98 ? 11.130 7.685 -15.230 1.00 92.88 98 TYR A C 1
ATOM 783 O O . TYR A 1 98 ? 11.544 7.878 -16.373 1.00 92.88 98 TYR A O 1
ATOM 791 N N . GLU A 1 99 ? 11.915 7.825 -14.163 1.00 92.44 99 GLU A N 1
ATOM 792 C CA . GLU A 1 99 ? 13.339 8.164 -14.267 1.00 92.44 99 GLU A CA 1
ATOM 793 C C . GLU A 1 99 ? 14.135 7.067 -14.992 1.00 92.44 99 GLU A C 1
ATOM 795 O O . GLU A 1 99 ? 14.921 7.358 -15.900 1.00 92.44 99 GLU A O 1
ATOM 800 N N . VAL A 1 100 ? 13.879 5.794 -14.667 1.00 93.19 100 VAL A N 1
ATOM 801 C CA . VAL A 1 100 ? 14.468 4.646 -15.378 1.00 93.19 100 VAL A CA 1
ATOM 802 C C . VAL A 1 100 ? 14.102 4.687 -16.860 1.00 93.19 100 VAL A C 1
ATOM 804 O O . VAL A 1 100 ? 14.987 4.616 -17.711 1.00 93.19 100 VAL A O 1
ATOM 807 N N . ARG A 1 101 ? 12.826 4.905 -17.195 1.00 91.44 101 ARG A N 1
ATOM 808 C CA . ARG A 1 101 ? 12.369 5.031 -18.590 1.00 91.44 101 ARG A CA 1
ATOM 809 C C . ARG A 1 101 ? 13.171 6.073 -19.377 1.00 91.44 101 ARG A C 1
ATOM 811 O O . ARG A 1 101 ? 13.440 5.878 -20.557 1.00 91.44 101 ARG A O 1
ATOM 818 N N . MET A 1 102 ? 13.525 7.191 -18.745 1.00 89.88 102 MET A N 1
ATOM 819 C CA . MET A 1 102 ? 14.277 8.274 -19.387 1.00 89.88 102 MET A CA 1
ATOM 820 C C . MET A 1 102 ? 15.777 7.982 -19.527 1.00 89.88 102 MET A C 1
ATOM 822 O O . MET A 1 102 ? 16.455 8.678 -20.282 1.00 89.88 102 MET A O 1
ATOM 826 N N . SER A 1 103 ? 16.296 6.980 -18.815 1.00 90.06 103 SER A N 1
ATOM 827 C CA . SER A 1 103 ? 17.721 6.634 -18.805 1.00 90.06 103 SER A CA 1
ATOM 828 C C . SER A 1 103 ? 18.061 5.398 -19.642 1.00 90.06 103 SER A C 1
ATOM 830 O O . SER A 1 103 ? 19.167 5.342 -20.186 1.00 90.06 103 SER A O 1
ATOM 832 N N . ILE A 1 104 ? 17.130 4.451 -19.812 1.00 90.38 104 ILE A N 1
ATOM 833 C CA . ILE A 1 104 ? 17.328 3.264 -20.660 1.00 90.38 104 ILE A CA 1
ATOM 834 C C . ILE A 1 104 ? 17.493 3.620 -22.145 1.00 90.38 104 ILE A C 1
ATOM 836 O O . ILE A 1 104 ? 17.035 4.659 -22.621 1.00 90.38 104 ILE A O 1
ATOM 840 N N . CYS A 1 105 ? 18.130 2.724 -22.900 1.00 85.94 105 CYS A N 1
ATOM 841 C CA . CYS A 1 105 ? 18.367 2.846 -24.343 1.00 85.94 105 CYS A CA 1
ATOM 842 C C . CYS A 1 105 ? 19.118 4.122 -24.761 1.00 85.94 105 CYS A C 1
ATOM 844 O O . CYS A 1 105 ? 19.006 4.583 -25.899 1.00 85.94 105 CYS A O 1
ATOM 846 N N . THR A 1 106 ? 19.910 4.699 -23.857 1.00 86.81 106 THR A N 1
ATOM 847 C CA . THR A 1 106 ? 20.765 5.852 -24.153 1.00 86.81 106 THR A CA 1
ATOM 848 C C . THR A 1 106 ? 22.195 5.404 -24.434 1.00 86.81 106 THR A C 1
ATOM 850 O O . THR A 1 106 ? 22.662 4.397 -23.903 1.00 86.81 106 THR A O 1
ATOM 853 N N . LYS A 1 107 ? 22.945 6.179 -25.231 1.00 83.38 107 LYS A N 1
ATOM 854 C CA . LYS A 1 107 ? 24.374 5.900 -25.466 1.00 83.38 107 LYS A CA 1
ATOM 855 C C . LYS A 1 107 ? 25.175 5.845 -24.162 1.00 83.38 107 LYS A C 1
ATOM 857 O O . LYS A 1 107 ? 26.069 5.019 -24.056 1.00 83.38 107 LYS A O 1
ATOM 862 N N . ALA A 1 108 ? 24.812 6.673 -23.180 1.00 84.19 108 ALA A N 1
ATOM 863 C CA . ALA A 1 108 ? 25.431 6.678 -21.859 1.00 84.19 108 ALA A CA 1
ATOM 864 C C . ALA A 1 108 ? 25.321 5.307 -21.176 1.00 84.19 108 ALA A C 1
ATOM 866 O O . ALA A 1 108 ? 26.308 4.811 -20.660 1.00 84.19 108 ALA A O 1
ATOM 867 N N . THR A 1 109 ? 24.174 4.624 -21.263 1.00 84.56 109 THR A N 1
ATOM 868 C CA . THR A 1 109 ? 24.011 3.286 -20.654 1.00 84.56 109 THR A CA 1
ATOM 869 C C . THR A 1 109 ? 24.841 2.166 -21.285 1.00 84.56 109 THR A C 1
ATOM 871 O O . THR A 1 109 ? 24.847 1.050 -20.769 1.00 84.56 109 THR A O 1
ATOM 874 N N . LEU A 1 110 ? 25.537 2.433 -22.394 1.00 84.62 110 LEU A N 1
ATOM 875 C CA . LEU A 1 110 ? 26.523 1.510 -22.958 1.00 84.62 110 LEU A CA 1
ATOM 876 C C . LEU A 1 110 ? 27.869 1.598 -22.229 1.00 84.62 110 LEU A C 1
ATOM 878 O O . LEU A 1 110 ? 28.663 0.659 -22.310 1.00 84.62 110 LEU A O 1
ATOM 882 N N . GLU A 1 111 ? 28.128 2.713 -21.542 1.00 88.19 111 GLU A N 1
ATOM 883 C CA . GLU A 1 111 ? 29.252 2.849 -20.626 1.00 88.19 111 GLU A CA 1
ATOM 884 C C . GLU A 1 111 ? 28.979 2.020 -19.368 1.00 88.19 111 GLU A C 1
ATOM 886 O O . GLU A 1 111 ? 27.862 1.985 -18.849 1.00 88.19 111 GLU A O 1
ATOM 891 N N . GLU A 1 112 ? 30.009 1.332 -18.875 1.00 85.38 112 GLU A N 1
ATOM 892 C CA . GLU A 1 112 ? 29.882 0.359 -17.785 1.00 85.38 112 GLU A CA 1
ATOM 893 C C . GLU A 1 112 ? 29.287 0.973 -16.510 1.00 85.38 112 GLU A C 1
ATOM 895 O O . GLU A 1 112 ? 28.415 0.376 -15.882 1.00 85.38 112 GLU A O 1
ATOM 900 N N . THR A 1 113 ? 29.711 2.186 -16.156 1.00 89.25 113 THR A N 1
ATOM 901 C CA . THR A 1 113 ? 29.276 2.899 -14.948 1.00 89.25 113 THR A CA 1
ATOM 902 C C . THR A 1 113 ? 27.795 3.269 -14.990 1.00 89.25 113 THR A C 1
ATOM 904 O O . THR A 1 113 ? 27.052 2.971 -14.055 1.00 89.25 113 THR A O 1
ATOM 907 N N . GLU A 1 114 ? 27.345 3.891 -16.077 1.00 88.19 114 GLU A N 1
ATOM 908 C CA . GLU A 1 114 ? 25.957 4.330 -16.233 1.00 88.19 114 GLU A CA 1
ATOM 909 C C . GLU A 1 114 ? 25.007 3.154 -16.477 1.00 88.19 114 GLU A C 1
ATOM 911 O O . GLU A 1 114 ? 23.914 3.118 -15.909 1.00 88.19 114 GLU A O 1
ATOM 916 N N . GLY A 1 115 ? 25.433 2.148 -17.247 1.00 87.06 115 GLY A N 1
ATOM 917 C CA . GLY A 1 115 ? 24.678 0.905 -17.410 1.00 87.06 115 GLY A CA 1
ATOM 918 C C . GLY A 1 115 ? 24.480 0.173 -16.078 1.00 87.06 115 GLY A C 1
ATOM 919 O O . GLY A 1 115 ? 23.367 -0.261 -15.771 1.00 87.06 115 GLY A O 1
ATOM 920 N N . LEU A 1 116 ? 25.525 0.098 -15.244 1.00 89.62 116 LEU A N 1
ATOM 921 C CA . LEU A 1 116 ? 25.429 -0.476 -13.900 1.00 89.62 116 LEU A CA 1
ATOM 922 C C . LEU A 1 116 ? 24.477 0.327 -13.006 1.00 89.62 116 LEU A C 1
ATOM 924 O O . 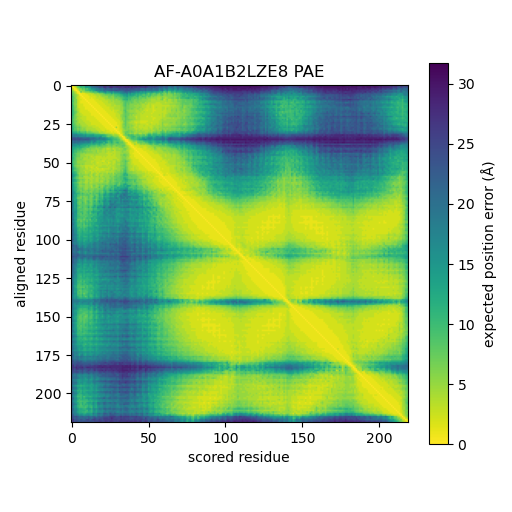LEU A 1 116 ? 23.680 -0.271 -12.285 1.00 89.62 116 LEU A O 1
ATOM 928 N N . ARG A 1 117 ? 24.526 1.663 -13.073 1.00 91.06 117 ARG A N 1
ATOM 929 C CA . ARG A 1 117 ? 23.638 2.543 -12.299 1.00 91.06 117 ARG A CA 1
ATOM 930 C C . ARG A 1 117 ? 22.169 2.295 -12.634 1.00 91.06 117 ARG A C 1
ATOM 932 O O . ARG A 1 117 ? 21.371 2.108 -11.721 1.00 91.06 117 ARG A O 1
ATOM 939 N N . VAL A 1 118 ? 21.824 2.238 -13.921 1.00 91.75 118 VAL A N 1
ATOM 940 C CA . VAL A 1 118 ? 20.445 1.975 -14.368 1.00 91.75 118 VAL A CA 1
ATOM 941 C C . VAL A 1 118 ? 19.986 0.576 -13.952 1.00 91.75 118 VAL A C 1
ATOM 943 O O . VAL A 1 118 ? 18.889 0.434 -13.414 1.00 91.75 118 VAL A O 1
ATOM 946 N N . ASN A 1 119 ? 20.838 -0.442 -14.101 1.00 91.44 119 ASN A N 1
ATOM 947 C CA . ASN A 1 119 ? 20.525 -1.796 -13.637 1.00 91.44 119 ASN A CA 1
ATOM 948 C C . ASN A 1 119 ? 20.296 -1.843 -12.1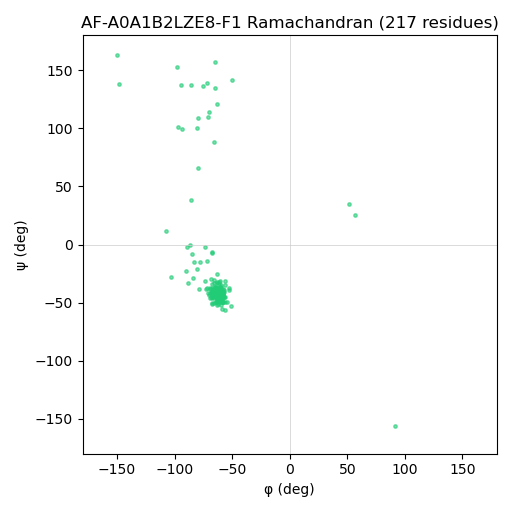20 1.00 91.44 119 ASN A C 1
ATOM 950 O O . ASN A 1 119 ? 19.320 -2.432 -11.665 1.00 91.44 119 ASN A O 1
ATOM 954 N N . MET A 1 120 ? 21.143 -1.175 -11.335 1.00 93.31 120 MET A N 1
ATOM 955 C CA . MET A 1 120 ? 20.981 -1.094 -9.883 1.00 93.31 120 MET A CA 1
ATOM 956 C C . MET A 1 120 ? 19.680 -0.378 -9.494 1.00 93.31 120 MET A C 1
ATOM 958 O O . MET A 1 120 ? 18.998 -0.820 -8.573 1.00 93.31 120 MET A O 1
ATOM 962 N N . SER A 1 121 ? 19.300 0.690 -10.200 1.00 94.06 121 SER A N 1
ATOM 963 C CA . SER A 1 121 ? 18.011 1.360 -9.990 1.00 94.06 121 SER A CA 1
ATOM 964 C C . SER A 1 121 ? 16.826 0.426 -10.245 1.00 94.06 121 SER A C 1
ATOM 966 O O . SER A 1 121 ? 15.883 0.421 -9.454 1.00 94.06 121 SER A O 1
ATOM 968 N N . MET A 1 122 ? 16.876 -0.392 -11.299 1.00 93.94 122 MET A N 1
ATOM 969 C CA . MET A 1 122 ? 15.826 -1.375 -11.587 1.00 93.94 122 MET A CA 1
ATOM 970 C C . MET A 1 122 ? 15.771 -2.507 -10.539 1.00 93.94 122 MET A C 1
ATOM 972 O O . MET A 1 122 ? 14.675 -2.951 -10.181 1.00 93.94 122 MET A O 1
ATOM 976 N N . GLU A 1 123 ? 16.916 -2.920 -9.976 1.00 94.31 123 GLU A N 1
ATOM 977 C CA . GLU A 1 123 ? 16.971 -3.929 -8.899 1.00 94.31 123 GLU A CA 1
ATOM 978 C C . GLU A 1 123 ? 16.351 -3.373 -7.615 1.00 94.31 123 GLU A C 1
ATOM 980 O O . GLU A 1 123 ? 15.529 -4.019 -6.960 1.00 94.31 123 GLU A O 1
ATOM 985 N N . LEU A 1 124 ? 16.707 -2.133 -7.271 1.00 95.19 124 LEU A N 1
ATOM 986 C CA . LEU A 1 124 ? 16.148 -1.440 -6.114 1.00 95.19 124 LEU A CA 1
ATOM 987 C C . LEU A 1 124 ? 14.634 -1.254 -6.249 1.00 95.19 124 LEU A C 1
ATOM 989 O O . LEU A 1 124 ? 13.921 -1.427 -5.262 1.00 95.19 124 LEU A O 1
ATOM 993 N N . LEU A 1 125 ? 14.129 -0.985 -7.457 1.00 95.94 125 LEU A N 1
ATOM 994 C CA . LEU A 1 125 ? 12.688 -0.925 -7.717 1.00 95.94 125 LEU A CA 1
ATOM 995 C C . LEU A 1 125 ? 11.992 -2.255 -7.431 1.00 95.94 125 LEU A C 1
ATOM 997 O O . LEU A 1 125 ? 10.940 -2.267 -6.792 1.00 95.94 125 LEU A O 1
ATOM 1001 N N . THR A 1 126 ? 12.595 -3.374 -7.831 1.00 95.81 126 THR A N 1
ATOM 1002 C CA . THR A 1 126 ? 12.074 -4.714 -7.524 1.00 95.81 126 THR A CA 1
ATOM 1003 C C . THR A 1 126 ? 11.987 -4.942 -6.012 1.00 95.81 126 THR A C 1
ATOM 1005 O O . THR A 1 126 ? 10.967 -5.422 -5.506 1.00 95.81 126 THR A O 1
ATOM 1008 N N . VAL A 1 127 ? 13.020 -4.543 -5.263 1.00 96.12 127 VAL A N 1
ATOM 1009 C CA . VAL A 1 127 ? 13.033 -4.629 -3.793 1.00 96.12 127 VAL A CA 1
ATOM 1010 C C . VAL A 1 127 ? 11.968 -3.726 -3.163 1.00 96.12 127 VAL A C 1
ATOM 1012 O O . VAL A 1 127 ? 11.254 -4.165 -2.256 1.00 96.12 127 VAL A O 1
ATOM 1015 N N . ASP A 1 128 ? 11.823 -2.490 -3.643 1.00 96.06 128 ASP A N 1
ATOM 1016 C CA . ASP A 1 128 ? 10.815 -1.544 -3.155 1.00 96.06 128 ASP A CA 1
ATOM 1017 C C . ASP A 1 128 ? 9.393 -2.087 -3.398 1.00 96.06 128 ASP A C 1
ATOM 1019 O O . ASP A 1 128 ? 8.563 -2.084 -2.485 1.00 96.06 128 ASP A O 1
ATOM 1023 N N . MET A 1 129 ? 9.122 -2.673 -4.569 1.00 96.12 129 MET A N 1
ATOM 1024 C CA . MET A 1 129 ? 7.839 -3.327 -4.866 1.00 96.12 129 MET A CA 1
ATOM 1025 C C . MET A 1 129 ? 7.569 -4.528 -3.951 1.00 96.12 129 MET A C 1
ATOM 1027 O O . MET A 1 129 ? 6.448 -4.697 -3.467 1.00 96.12 129 MET A O 1
ATOM 1031 N N . MET A 1 130 ? 8.580 -5.355 -3.659 1.00 95.38 130 MET A N 1
ATOM 1032 C CA . MET A 1 130 ? 8.441 -6.451 -2.688 1.00 95.38 130 MET A CA 1
ATOM 1033 C C . MET A 1 130 ? 8.124 -5.933 -1.284 1.00 95.38 130 MET A C 1
ATOM 1035 O O . MET A 1 130 ? 7.285 -6.510 -0.586 1.00 95.38 130 MET A O 1
ATOM 1039 N N . ARG A 1 131 ? 8.767 -4.836 -0.868 1.00 95.44 131 ARG A N 1
ATOM 1040 C CA . ARG A 1 131 ? 8.497 -4.191 0.420 1.00 95.44 131 ARG A CA 1
ATOM 1041 C C . ARG A 1 131 ? 7.050 -3.713 0.498 1.00 95.44 131 ARG A C 1
ATOM 1043 O O . ARG A 1 131 ? 6.376 -4.024 1.478 1.00 95.44 131 ARG A O 1
ATOM 1050 N N . VAL A 1 132 ? 6.557 -3.045 -0.543 1.00 96.19 132 VAL A N 1
ATOM 1051 C CA . VAL A 1 132 ? 5.158 -2.600 -0.611 1.00 96.19 132 VAL A CA 1
ATOM 1052 C C . VAL A 1 132 ? 4.197 -3.786 -0.562 1.00 96.19 132 VAL A C 1
ATOM 1054 O O . VAL A 1 132 ? 3.265 -3.761 0.236 1.00 96.19 132 VAL A O 1
ATOM 1057 N N . ARG A 1 133 ? 4.448 -4.873 -1.309 1.00 95.44 133 ARG A N 1
ATOM 1058 C CA . ARG A 1 133 ? 3.624 -6.096 -1.209 1.00 95.44 133 ARG A CA 1
ATOM 1059 C C . ARG A 1 133 ? 3.586 -6.650 0.214 1.00 95.44 133 ARG A C 1
ATOM 1061 O O . ARG A 1 133 ? 2.544 -7.119 0.662 1.00 95.44 133 ARG A O 1
ATOM 1068 N N . ASN A 1 134 ? 4.704 -6.606 0.935 1.00 94.06 134 ASN A N 1
ATOM 1069 C CA . ASN A 1 134 ? 4.734 -7.036 2.330 1.00 94.06 134 ASN A CA 1
ATOM 1070 C C . ASN A 1 134 ? 3.913 -6.108 3.230 1.00 94.06 134 ASN A C 1
ATOM 1072 O O . ASN A 1 134 ? 3.189 -6.611 4.083 1.00 94.06 134 ASN A O 1
ATOM 1076 N N . TYR A 1 135 ? 3.961 -4.790 3.024 1.00 93.19 135 TYR A N 1
ATOM 1077 C CA . TYR A 1 135 ? 3.092 -3.858 3.748 1.00 93.19 135 TYR A CA 1
ATOM 1078 C C . TYR A 1 135 ? 1.612 -4.106 3.454 1.00 93.19 135 TYR A C 1
ATOM 1080 O O . TYR A 1 135 ? 0.822 -4.202 4.389 1.00 93.19 135 TYR A O 1
ATOM 1088 N N . ILE A 1 136 ? 1.250 -4.324 2.187 1.00 93.69 136 ILE A N 1
ATOM 1089 C CA . ILE A 1 136 ? -0.122 -4.662 1.793 1.00 93.69 136 ILE A CA 1
ATOM 1090 C C . ILE A 1 136 ? -0.588 -5.953 2.481 1.00 93.69 136 ILE A C 1
ATOM 1092 O O . ILE A 1 136 ? -1.688 -5.993 3.015 1.00 93.69 136 ILE A O 1
ATOM 1096 N N . LYS A 1 137 ? 0.252 -6.995 2.551 1.00 91.56 137 LYS A N 1
ATOM 1097 C CA . LYS A 1 137 ? -0.083 -8.253 3.254 1.00 91.56 137 LYS A CA 1
ATOM 1098 C C . LYS A 1 137 ? -0.298 -8.091 4.759 1.00 91.56 137 LYS A C 1
ATOM 1100 O O . LYS A 1 137 ? -0.941 -8.939 5.371 1.00 91.56 137 LYS A O 1
ATOM 1105 N N . LEU A 1 138 ? 0.308 -7.073 5.369 1.00 88.81 138 LEU A N 1
ATOM 1106 C CA . LEU A 1 138 ? 0.158 -6.793 6.797 1.00 88.81 138 LEU A CA 1
ATOM 1107 C C . LEU A 1 138 ? -1.109 -5.987 7.104 1.00 88.81 138 LEU A C 1
ATOM 1109 O O . LEU A 1 138 ? -1.518 -5.946 8.269 1.00 88.81 138 LEU A O 1
ATOM 1113 N N . LEU A 1 139 ? -1.738 -5.381 6.090 1.00 88.06 139 LEU A N 1
ATOM 1114 C CA . LEU A 1 139 ? -3.057 -4.783 6.241 1.00 88.06 139 LEU A CA 1
ATOM 1115 C C . LEU A 1 139 ? -4.079 -5.873 6.547 1.00 88.06 139 LEU A C 1
ATOM 1117 O O . LEU A 1 139 ? -4.114 -6.931 5.922 1.00 88.06 139 LEU A O 1
ATOM 1121 N N . LYS A 1 140 ? -4.931 -5.605 7.533 1.00 79.62 140 LYS A N 1
ATOM 1122 C CA . LYS A 1 140 ? -6.011 -6.518 7.888 1.00 79.62 140 LYS A CA 1
ATOM 1123 C C . LYS A 1 140 ? -7.239 -6.260 7.025 1.00 79.62 140 LYS A C 1
ATOM 1125 O O . LYS A 1 140 ? -7.671 -5.123 6.860 1.00 79.62 140 LYS A O 1
ATOM 1130 N N . GLU A 1 141 ? -7.852 -7.345 6.573 1.00 75.56 141 GLU A N 1
ATOM 1131 C CA . GLU A 1 141 ? -9.093 -7.357 5.799 1.00 75.56 141 GLU A CA 1
ATOM 1132 C C . GLU A 1 141 ? -10.316 -7.186 6.715 1.00 75.56 141 GLU A C 1
ATOM 1134 O O . GLU A 1 141 ? -11.100 -8.110 6.928 1.00 75.56 141 GLU A O 1
ATOM 1139 N N . GLU A 1 142 ? -10.448 -6.019 7.346 1.00 73.00 142 GLU A N 1
ATOM 1140 C CA . GLU A 1 142 ? -11.525 -5.792 8.321 1.00 73.00 142 GLU A CA 1
ATOM 1141 C C . GLU A 1 142 ? -12.811 -5.232 7.695 1.00 73.00 142 GLU A C 1
ATOM 1143 O O . GLU A 1 142 ? -13.889 -5.402 8.266 1.00 73.00 142 GLU A O 1
ATOM 1148 N N . ASN A 1 143 ? -12.727 -4.579 6.529 1.00 79.38 143 ASN A N 1
ATOM 1149 C CA . ASN A 1 143 ? -13.884 -4.008 5.837 1.00 79.38 143 ASN A CA 1
ATOM 1150 C C . ASN A 1 143 ? -13.718 -3.989 4.302 1.00 79.38 143 ASN A C 1
ATOM 1152 O O . ASN A 1 143 ? -12.605 -4.087 3.785 1.00 79.38 143 ASN A O 1
ATOM 1156 N N . ASP A 1 144 ? -14.834 -3.825 3.583 1.00 85.25 144 ASP A N 1
ATOM 1157 C CA . ASP A 1 144 ? -14.875 -3.849 2.110 1.00 85.25 144 ASP A CA 1
ATOM 1158 C C . ASP A 1 144 ? -14.007 -2.758 1.459 1.00 85.25 144 ASP A C 1
ATOM 1160 O O . ASP A 1 144 ? -13.440 -2.965 0.390 1.00 85.25 144 ASP A O 1
ATOM 1164 N N . CYS A 1 145 ? -13.862 -1.600 2.112 1.00 84.56 145 CYS A N 1
ATOM 1165 C CA . CYS A 1 145 ? -13.035 -0.499 1.615 1.00 84.56 145 CYS A CA 1
ATOM 1166 C C . CYS A 1 145 ? -11.537 -0.843 1.707 1.00 84.56 145 CYS A C 1
ATOM 1168 O O . CYS A 1 145 ? -10.798 -0.639 0.749 1.00 84.56 145 CYS A O 1
ATOM 1170 N N . ALA A 1 146 ? -11.104 -1.457 2.813 1.00 87.44 146 ALA A N 1
ATOM 1171 C CA . ALA A 1 146 ? -9.745 -1.958 2.990 1.00 87.44 146 ALA A CA 1
ATOM 1172 C C . ALA A 1 146 ? -9.428 -3.079 1.990 1.00 87.44 146 ALA A C 1
ATOM 1174 O O . ALA A 1 146 ? -8.349 -3.088 1.407 1.00 87.44 146 ALA A O 1
ATOM 1175 N N . LEU A 1 147 ? -10.380 -3.983 1.739 1.00 90.06 147 LEU A N 1
ATOM 1176 C CA . LEU A 1 147 ? -10.253 -5.015 0.705 1.00 90.06 147 LEU A CA 1
ATOM 1177 C C . LEU A 1 147 ? -10.091 -4.409 -0.693 1.00 90.06 147 LEU A C 1
ATOM 1179 O O . LEU A 1 147 ? -9.190 -4.802 -1.432 1.00 90.06 147 LEU A O 1
ATOM 1183 N N . ASN A 1 148 ? -10.920 -3.419 -1.035 1.00 91.88 148 ASN A N 1
ATOM 1184 C CA . ASN A 1 148 ? -10.822 -2.698 -2.302 1.00 91.88 148 ASN A CA 1
ATOM 1185 C C . ASN A 1 148 ? -9.459 -1.996 -2.447 1.00 91.88 148 ASN A C 1
ATOM 1187 O O . ASN A 1 148 ? -8.806 -2.122 -3.482 1.00 91.88 148 ASN A O 1
ATOM 1191 N N . PHE A 1 149 ? -8.987 -1.325 -1.391 1.00 93.69 149 PHE A N 1
ATOM 1192 C CA . PHE A 1 149 ? -7.659 -0.710 -1.362 1.00 93.69 149 PHE A CA 1
ATOM 1193 C C . PHE A 1 149 ? -6.546 -1.745 -1.583 1.00 93.69 149 PHE A C 1
ATOM 1195 O O . PHE A 1 149 ? -5.689 -1.551 -2.442 1.00 93.69 149 PHE A O 1
ATOM 1202 N N . ILE A 1 150 ? -6.575 -2.863 -0.847 1.00 94.38 150 ILE A N 1
ATOM 1203 C CA . ILE A 1 150 ? -5.597 -3.956 -0.962 1.00 94.38 150 ILE A CA 1
ATOM 1204 C C . ILE A 1 150 ? -5.563 -4.501 -2.391 1.00 94.38 150 ILE A C 1
ATOM 1206 O O . ILE A 1 150 ? -4.482 -4.704 -2.948 1.00 94.38 150 ILE A O 1
ATOM 1210 N N . GLN A 1 151 ? -6.729 -4.731 -2.994 1.00 94.44 151 GLN A N 1
ATOM 1211 C CA . GLN A 1 151 ? -6.827 -5.239 -4.356 1.00 94.44 151 GLN A CA 1
ATOM 1212 C C . GLN A 1 151 ? -6.221 -4.252 -5.360 1.00 94.44 151 GLN A C 1
ATOM 1214 O O . GLN A 1 151 ? -5.323 -4.626 -6.112 1.00 94.44 151 GLN A O 1
ATOM 1219 N N . GLN A 1 152 ? -6.635 -2.983 -5.322 1.00 95.75 152 GLN A N 1
ATOM 1220 C CA . GLN A 1 152 ? -6.116 -1.960 -6.233 1.00 95.75 152 GLN A CA 1
ATOM 1221 C C . GLN A 1 152 ? -4.610 -1.735 -6.061 1.00 95.75 152 GLN A C 1
ATOM 1223 O O . GLN A 1 152 ? -3.884 -1.626 -7.049 1.00 95.75 152 GLN A O 1
ATOM 1228 N N . ALA A 1 153 ? -4.120 -1.710 -4.820 1.00 96.56 153 ALA A N 1
ATOM 1229 C CA . ALA A 1 153 ? -2.701 -1.558 -4.530 1.00 96.56 153 ALA A CA 1
ATOM 1230 C C . ALA A 1 153 ? -1.881 -2.729 -5.098 1.00 96.56 153 ALA A C 1
ATOM 1232 O O . ALA A 1 153 ? -0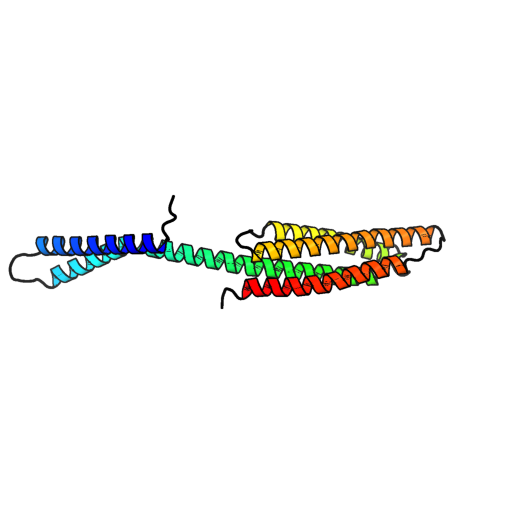.854 -2.496 -5.738 1.00 96.56 153 ALA A O 1
ATOM 1233 N N . ASN A 1 154 ? -2.345 -3.973 -4.931 1.00 96.56 154 ASN A N 1
ATOM 1234 C CA . ASN A 1 154 ? -1.688 -5.141 -5.528 1.00 96.56 154 ASN A CA 1
ATOM 1235 C C . ASN A 1 154 ? -1.700 -5.079 -7.060 1.00 96.56 154 ASN A C 1
ATOM 1237 O O . ASN A 1 154 ? -0.648 -5.253 -7.674 1.00 96.56 154 ASN A O 1
ATOM 1241 N N . ASP A 1 155 ? -2.842 -4.756 -7.672 1.00 96.62 155 ASP A N 1
ATOM 1242 C CA . ASP A 1 155 ? -2.974 -4.654 -9.131 1.00 96.62 155 ASP A CA 1
ATOM 1243 C C . ASP A 1 155 ? -2.028 -3.596 -9.724 1.00 96.62 155 ASP A C 1
ATOM 1245 O O . ASP A 1 155 ? -1.453 -3.784 -10.804 1.00 96.62 155 ASP A O 1
ATOM 1249 N N . ILE A 1 156 ? -1.849 -2.469 -9.026 1.00 97.06 156 ILE A N 1
ATOM 1250 C CA . ILE A 1 156 ? -0.900 -1.422 -9.420 1.00 97.06 156 ILE A CA 1
ATOM 1251 C C . ILE A 1 156 ? 0.532 -1.934 -9.282 1.00 97.06 156 ILE A C 1
ATOM 1253 O O . ILE A 1 156 ? 1.298 -1.837 -10.240 1.00 97.06 156 ILE A O 1
ATOM 1257 N N . VAL A 1 157 ? 0.901 -2.507 -8.133 1.00 97.50 157 VAL A N 1
ATOM 1258 C CA . VAL A 1 157 ? 2.266 -3.009 -7.901 1.00 97.50 157 VAL A CA 1
ATOM 1259 C C . VAL A 1 157 ? 2.636 -4.101 -8.906 1.00 97.50 157 VAL A C 1
ATOM 1261 O O . VAL A 1 157 ? 3.745 -4.089 -9.437 1.00 97.50 157 VAL A O 1
ATOM 1264 N N . ASP A 1 158 ? 1.714 -5.004 -9.230 1.00 96.81 158 ASP A N 1
ATOM 1265 C CA . ASP A 1 158 ? 1.929 -6.047 -10.233 1.00 96.81 158 ASP A CA 1
ATOM 1266 C C . ASP A 1 158 ? 2.124 -5.458 -11.632 1.00 96.81 158 ASP A C 1
ATOM 1268 O O . ASP A 1 158 ? 3.031 -5.872 -12.362 1.00 96.81 158 ASP A O 1
ATOM 1272 N N . SER A 1 159 ? 1.334 -4.442 -11.989 1.00 96.38 159 SER A N 1
ATOM 1273 C CA . SER A 1 159 ? 1.494 -3.744 -13.263 1.00 96.38 159 SER A CA 1
ATOM 1274 C C . SER A 1 159 ? 2.821 -2.988 -13.351 1.00 96.38 159 SER A C 1
ATOM 1276 O O . SER A 1 159 ? 3.472 -3.048 -14.392 1.00 96.38 159 SER A O 1
ATOM 1278 N N . LEU A 1 160 ? 3.241 -2.307 -12.283 1.00 96.69 160 LEU A N 1
ATOM 1279 C CA . LEU A 1 160 ? 4.524 -1.600 -12.234 1.00 96.69 160 LEU A CA 1
ATOM 1280 C C . LEU A 1 160 ? 5.703 -2.580 -12.292 1.00 96.69 160 LEU A C 1
ATOM 1282 O O . LEU A 1 160 ? 6.678 -2.330 -12.997 1.00 96.69 160 LEU A O 1
ATOM 1286 N 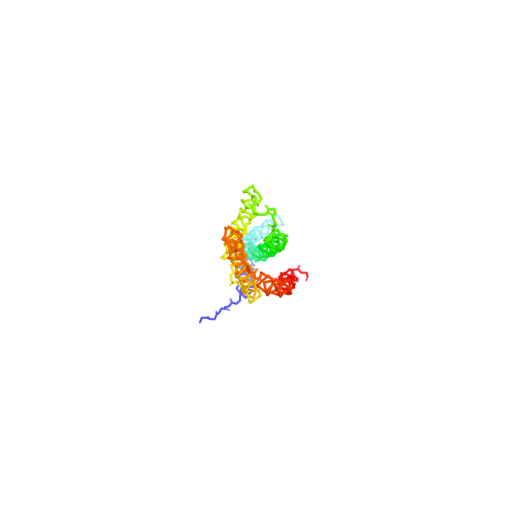N . ASN A 1 161 ? 5.593 -3.727 -11.619 1.00 96.50 161 ASN A N 1
ATOM 1287 C CA . ASN A 1 161 ? 6.601 -4.785 -11.657 1.00 96.50 161 ASN A CA 1
ATOM 1288 C C . ASN A 1 161 ? 6.751 -5.385 -13.057 1.00 96.50 161 ASN A C 1
ATOM 1290 O O . ASN A 1 161 ? 7.865 -5.644 -13.504 1.00 96.50 161 ASN A O 1
ATOM 1294 N N . LYS A 1 162 ? 5.635 -5.568 -13.772 1.00 95.69 162 LYS A N 1
ATOM 1295 C CA . LYS A 1 162 ? 5.662 -5.993 -15.174 1.00 95.69 162 LYS A CA 1
ATOM 1296 C C . LYS A 1 162 ? 6.425 -4.987 -16.045 1.00 95.69 162 LYS A C 1
ATOM 1298 O O . LYS A 1 162 ? 7.327 -5.398 -16.764 1.00 95.69 162 LYS A O 1
ATOM 1303 N N . VAL A 1 163 ? 6.121 -3.693 -15.920 1.00 95.19 163 VAL A N 1
ATOM 1304 C CA . VAL A 1 163 ? 6.822 -2.632 -16.668 1.00 95.19 163 VAL A CA 1
ATOM 1305 C C . VAL A 1 163 ? 8.320 -2.616 -16.346 1.00 95.19 163 VAL A C 1
ATOM 1307 O O . VAL A 1 163 ? 9.136 -2.487 -17.255 1.00 95.19 163 VAL A O 1
ATOM 1310 N N . ASN A 1 164 ? 8.696 -2.779 -15.072 1.00 96.00 164 ASN A N 1
ATOM 1311 C CA . ASN A 1 164 ? 10.104 -2.841 -14.667 1.00 96.00 164 ASN A CA 1
ATOM 1312 C C . ASN A 1 164 ? 10.840 -4.001 -15.353 1.00 96.00 164 ASN A C 1
ATOM 1314 O O . ASN A 1 164 ? 11.920 -3.811 -15.905 1.00 96.00 164 ASN A O 1
ATOM 1318 N N . ASN A 1 165 ? 10.232 -5.190 -15.371 1.00 94.50 165 ASN A N 1
ATOM 1319 C CA . ASN A 1 165 ? 10.799 -6.360 -16.043 1.00 94.50 165 ASN A CA 1
ATOM 1320 C C . ASN A 1 165 ? 10.943 -6.138 -17.555 1.00 94.50 165 ASN A C 1
ATOM 1322 O O . ASN A 1 165 ? 11.967 -6.477 -18.139 1.00 94.50 165 ASN A O 1
ATOM 1326 N N . GLU A 1 166 ? 9.957 -5.507 -18.190 1.00 94.12 166 GLU A N 1
ATOM 1327 C CA . GLU A 1 166 ? 10.047 -5.177 -19.614 1.00 94.12 166 GLU A CA 1
ATOM 1328 C C . GLU A 1 166 ? 11.161 -4.148 -19.889 1.00 94.12 166 GLU A C 1
ATOM 1330 O O . GLU A 1 166 ? 11.824 -4.226 -20.923 1.00 94.12 166 GLU A O 1
ATOM 1335 N N . PHE A 1 167 ? 11.432 -3.211 -18.970 1.00 93.94 167 PHE A N 1
ATOM 1336 C CA . PHE A 1 167 ? 12.589 -2.313 -19.084 1.00 93.94 167 PHE A CA 1
ATOM 1337 C C . PHE A 1 167 ? 13.927 -3.049 -18.997 1.00 93.94 167 PHE A C 1
ATOM 1339 O O . PHE A 1 167 ? 14.828 -2.722 -19.775 1.00 93.94 167 PHE A O 1
ATOM 1346 N N . TYR A 1 168 ? 14.050 -4.065 -18.137 1.00 92.75 168 TYR A N 1
ATOM 1347 C CA . TYR A 1 168 ? 15.227 -4.939 -18.125 1.00 92.75 168 TYR A CA 1
ATOM 1348 C C . TYR A 1 168 ? 15.447 -5.614 -19.476 1.00 92.75 168 TYR A C 1
ATOM 1350 O O . TYR A 1 168 ? 16.556 -5.563 -20.015 1.00 92.75 168 TYR A O 1
ATOM 1358 N N . ASP A 1 169 ? 14.395 -6.210 -20.036 1.00 91.75 169 ASP A N 1
ATOM 1359 C CA . ASP A 1 169 ? 14.472 -6.923 -21.310 1.00 91.75 169 ASP A CA 1
ATOM 1360 C C . ASP A 1 169 ? 14.867 -5.976 -22.451 1.00 91.75 169 ASP A C 1
ATOM 1362 O O . ASP A 1 169 ? 15.766 -6.278 -23.245 1.00 91.75 169 ASP A O 1
ATOM 1366 N N . ILE A 1 170 ? 14.252 -4.790 -22.498 1.00 91.31 170 ILE A N 1
ATOM 1367 C CA . ILE A 1 170 ? 14.553 -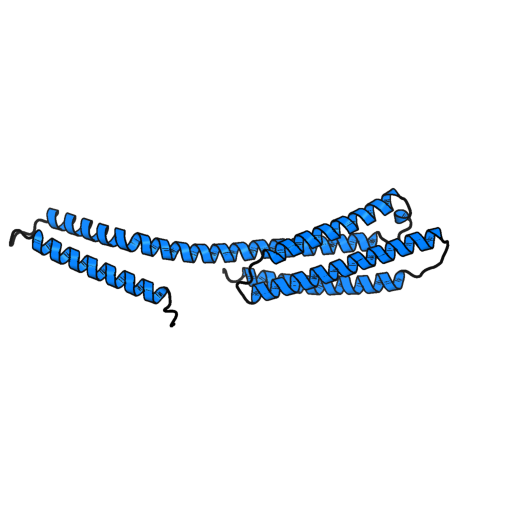3.745 -23.483 1.00 91.31 170 ILE A CA 1
ATOM 1368 C C . ILE A 1 170 ? 16.010 -3.277 -23.355 1.00 91.31 170 ILE A C 1
ATOM 1370 O O . ILE A 1 170 ? 16.726 -3.224 -24.359 1.00 91.31 170 ILE A O 1
ATOM 1374 N N . GLN A 1 171 ? 16.480 -2.976 -22.141 1.00 90.88 171 GLN A N 1
ATOM 1375 C CA . GLN A 1 171 ? 17.851 -2.512 -21.903 1.00 90.88 171 GLN A CA 1
ATOM 1376 C C . GLN A 1 171 ? 18.891 -3.598 -22.221 1.00 90.88 171 GLN A C 1
ATOM 1378 O O . GLN A 1 171 ? 19.949 -3.316 -22.804 1.00 90.88 171 GLN A O 1
ATOM 1383 N N . GLY A 1 172 ? 18.587 -4.852 -21.883 1.00 89.69 172 GLY A N 1
ATOM 1384 C CA . GLY A 1 172 ? 19.410 -6.006 -22.231 1.00 89.69 172 GLY A CA 1
ATOM 1385 C C . GLY A 1 172 ? 19.524 -6.173 -23.746 1.00 89.69 172 GLY A C 1
ATOM 1386 O O . GLY A 1 172 ? 20.637 -6.250 -24.279 1.00 89.69 172 GLY A O 1
ATOM 1387 N N . ALA A 1 173 ? 18.392 -6.136 -24.454 1.00 89.50 173 ALA A N 1
ATOM 1388 C CA . ALA A 1 173 ? 18.347 -6.217 -25.911 1.00 89.50 173 ALA A CA 1
ATOM 1389 C C . ALA A 1 173 ? 19.102 -5.055 -26.579 1.00 89.50 173 ALA A C 1
ATOM 1391 O O . ALA A 1 173 ? 19.877 -5.282 -27.512 1.00 89.50 173 ALA A O 1
ATOM 1392 N N . PHE A 1 174 ? 18.952 -3.829 -26.070 1.00 89.38 174 PHE A N 1
ATOM 1393 C CA . PHE A 1 174 ? 19.708 -2.656 -26.519 1.00 89.38 174 PHE A CA 1
ATOM 1394 C C . PHE A 1 174 ? 21.218 -2.874 -26.423 1.00 89.38 174 PHE A C 1
ATOM 1396 O O . PHE A 1 174 ? 21.946 -2.711 -27.408 1.00 89.38 174 PHE A O 1
ATOM 1403 N N . THR A 1 175 ? 21.681 -3.348 -25.269 1.00 87.62 175 THR A N 1
ATOM 1404 C CA . THR A 1 175 ? 23.101 -3.621 -25.027 1.00 87.62 175 THR A CA 1
ATOM 1405 C C . THR A 1 175 ? 23.638 -4.725 -25.947 1.00 87.62 175 THR A C 1
ATOM 1407 O O . THR A 1 175 ? 24.736 -4.600 -26.501 1.00 87.62 175 THR A O 1
ATOM 1410 N N . MET A 1 176 ? 22.877 -5.807 -26.145 1.00 87.50 176 MET A N 1
ATOM 1411 C CA . MET A 1 176 ? 23.272 -6.921 -27.019 1.00 87.50 176 MET A CA 1
ATOM 1412 C C . MET A 1 176 ? 23.311 -6.527 -28.499 1.00 87.50 176 MET A C 1
ATOM 1414 O O . MET A 1 176 ? 24.260 -6.887 -29.207 1.00 87.50 176 MET A O 1
ATOM 1418 N N . ASN A 1 177 ? 22.314 -5.774 -28.968 1.00 87.50 177 ASN A N 1
ATOM 1419 C CA . ASN A 1 177 ? 22.227 -5.334 -30.360 1.00 87.50 177 ASN A CA 1
ATOM 1420 C C . ASN A 1 177 ? 23.336 -4.340 -30.700 1.00 87.50 177 ASN A C 1
ATOM 1422 O O . ASN A 1 177 ? 23.976 -4.492 -31.742 1.00 87.50 177 ASN A O 1
ATOM 1426 N N . HIS A 1 178 ? 23.661 -3.421 -29.782 1.00 86.19 178 HIS A N 1
ATOM 1427 C CA . HIS A 1 178 ? 24.810 -2.532 -29.938 1.00 86.19 178 HIS A CA 1
ATOM 1428 C C . HIS A 1 178 ? 26.127 -3.317 -30.073 1.00 86.19 178 HIS A C 1
ATOM 1430 O O . HIS A 1 178 ? 26.877 -3.111 -31.028 1.00 86.19 178 HIS A O 1
ATOM 1436 N N . LYS A 1 179 ? 26.387 -4.282 -29.176 1.00 86.75 179 LYS A N 1
ATOM 1437 C CA . LYS A 1 179 ? 27.584 -5.147 -29.246 1.00 86.75 179 LYS A CA 1
ATOM 1438 C C . LYS A 1 179 ? 27.654 -5.951 -30.549 1.00 86.75 179 LYS A C 1
ATOM 1440 O O . LYS A 1 179 ? 28.734 -6.139 -31.102 1.00 86.75 179 LYS A O 1
ATOM 1445 N N . SER A 1 180 ? 26.503 -6.392 -31.050 1.00 88.12 180 SER A N 1
ATOM 1446 C CA . SER A 1 180 ? 26.389 -7.204 -32.267 1.00 88.12 180 SER A CA 1
ATOM 1447 C C . SER A 1 180 ? 26.300 -6.382 -33.558 1.00 88.12 180 SER A C 1
ATOM 1449 O O . SER A 1 180 ? 26.179 -6.974 -34.629 1.00 88.12 180 SER A O 1
ATOM 1451 N N . LYS A 1 181 ? 26.331 -5.041 -33.470 1.00 85.81 181 LYS A N 1
ATOM 1452 C CA . LYS A 1 181 ? 26.107 -4.103 -34.587 1.00 85.81 181 LYS A CA 1
ATOM 1453 C C . LYS A 1 181 ? 24.814 -4.388 -35.366 1.00 85.81 181 LYS A C 1
ATOM 1455 O O . LYS A 1 181 ? 24.774 -4.240 -36.585 1.00 85.81 181 LYS A O 1
ATOM 1460 N N . ARG A 1 182 ? 23.772 -4.838 -34.667 1.00 82.44 182 ARG A N 1
ATOM 1461 C CA . ARG A 1 182 ? 22.447 -5.082 -35.247 1.00 82.44 182 ARG A CA 1
ATOM 1462 C C . ARG A 1 182 ? 21.574 -3.854 -35.040 1.00 82.44 182 ARG A C 1
ATOM 1464 O O . ARG A 1 182 ? 21.558 -3.292 -33.947 1.00 82.44 182 ARG A O 1
ATOM 1471 N N . GLU A 1 183 ? 20.834 -3.472 -36.071 1.00 72.00 183 GLU A N 1
ATOM 1472 C CA . GLU A 1 183 ? 19.758 -2.496 -35.927 1.00 72.00 183 GLU A CA 1
ATOM 1473 C C . GLU A 1 183 ? 18.551 -3.159 -35.264 1.00 72.00 183 GLU A C 1
ATOM 1475 O O . GLU A 1 183 ? 18.189 -4.293 -35.582 1.00 72.00 183 GLU A O 1
ATOM 1480 N N . TYR A 1 184 ? 17.945 -2.456 -34.314 1.00 72.44 184 TYR A N 1
ATOM 1481 C CA . TYR A 1 184 ? 16.713 -2.874 -33.665 1.00 72.44 184 TYR A CA 1
ATOM 1482 C C . TYR A 1 184 ? 15.913 -1.638 -33.274 1.00 72.44 184 TYR A C 1
ATOM 1484 O O . TYR A 1 184 ? 16.471 -0.653 -32.785 1.00 72.44 184 TYR A O 1
ATOM 1492 N N . GLU A 1 185 ? 14.604 -1.689 -33.492 1.00 75.56 185 GLU A N 1
ATOM 1493 C CA . GLU A 1 185 ? 13.704 -0.572 -33.241 1.00 75.56 185 GLU A CA 1
ATOM 1494 C C . GLU A 1 185 ? 13.105 -0.673 -31.831 1.00 75.56 185 GLU A C 1
ATOM 1496 O O . GLU A 1 185 ? 12.159 -1.413 -31.574 1.00 75.56 185 GLU A O 1
ATOM 1501 N N . PHE A 1 186 ? 13.670 0.082 -30.889 1.00 74.31 186 PHE A N 1
ATOM 1502 C CA . PHE A 1 186 ? 13.228 0.086 -29.486 1.00 74.31 186 PHE A CA 1
ATOM 1503 C C . PHE A 1 186 ? 12.052 1.037 -29.215 1.00 74.31 186 PHE A C 1
ATOM 1505 O O . PHE A 1 186 ? 11.482 1.016 -28.126 1.00 74.31 186 PHE A O 1
ATOM 1512 N N . LEU A 1 187 ? 11.667 1.864 -30.191 1.00 74.31 187 LEU A N 1
ATOM 1513 C CA . LEU A 1 187 ? 10.642 2.894 -30.012 1.00 74.31 187 LEU A CA 1
ATOM 1514 C C . LEU A 1 187 ? 9.255 2.305 -29.731 1.00 74.31 187 LEU A C 1
ATOM 1516 O O . LEU A 1 187 ? 8.552 2.821 -28.868 1.00 74.31 187 LEU A O 1
ATOM 1520 N N . SER A 1 188 ? 8.878 1.215 -30.407 1.00 83.56 188 SER A N 1
ATOM 1521 C CA . SER A 1 188 ? 7.570 0.580 -30.208 1.00 83.56 188 SER A CA 1
ATOM 1522 C C . SER A 1 188 ? 7.429 -0.058 -28.813 1.00 83.56 188 SER A C 1
ATOM 1524 O O . SER A 1 188 ? 6.490 0.316 -28.109 1.00 83.56 188 SER A O 1
ATOM 1526 N N . PRO A 1 189 ? 8.364 -0.907 -28.333 1.00 85.81 189 PRO A N 1
ATOM 1527 C CA . PRO A 1 189 ? 8.305 -1.435 -26.965 1.00 85.81 189 PRO A CA 1
ATOM 1528 C C . PRO A 1 189 ? 8.313 -0.342 -25.888 1.00 85.81 189 PRO A C 1
ATOM 1530 O O . PRO A 1 189 ? 7.529 -0.390 -24.943 1.00 85.81 189 PRO A O 1
ATOM 1533 N N . ILE A 1 190 ? 9.151 0.691 -26.047 1.00 84.44 190 ILE A N 1
ATOM 1534 C CA . ILE A 1 190 ? 9.190 1.818 -25.105 1.00 84.44 190 ILE A CA 1
ATOM 1535 C C . ILE A 1 190 ? 7.849 2.563 -25.099 1.00 84.44 190 ILE A C 1
ATOM 1537 O O . ILE A 1 190 ? 7.356 2.937 -24.032 1.00 84.44 190 ILE A O 1
ATOM 1541 N N . PHE A 1 191 ? 7.243 2.784 -26.268 1.00 86.31 191 PHE A N 1
ATOM 1542 C CA . PHE A 1 191 ? 5.957 3.467 -26.382 1.00 86.31 191 PHE A CA 1
ATOM 1543 C C . PHE A 1 191 ? 4.831 2.699 -25.675 1.00 86.31 191 PHE A C 1
ATOM 1545 O O . PHE A 1 191 ? 4.088 3.303 -24.898 1.00 86.31 191 PHE A O 1
ATOM 1552 N N . GLU A 1 192 ? 4.748 1.379 -25.859 1.00 88.62 192 GLU A N 1
ATOM 1553 C CA . GLU A 1 192 ? 3.737 0.553 -25.183 1.00 88.62 192 GLU A CA 1
ATOM 1554 C C . GLU A 1 192 ? 3.906 0.571 -23.656 1.00 88.62 192 GLU A C 1
ATOM 1556 O O . GLU A 1 192 ? 2.943 0.831 -22.930 1.00 88.62 192 GLU A O 1
ATOM 1561 N N . ASN A 1 193 ? 5.135 0.445 -23.148 1.00 87.88 193 ASN A N 1
ATOM 1562 C CA . ASN A 1 193 ? 5.387 0.525 -21.702 1.00 87.88 193 ASN A CA 1
ATOM 1563 C C . ASN A 1 193 ? 5.036 1.905 -21.128 1.00 87.88 193 ASN A C 1
ATOM 1565 O O . ASN A 1 193 ? 4.590 2.034 -19.990 1.00 87.88 193 ASN A O 1
ATOM 1569 N N . THR A 1 194 ? 5.199 2.961 -21.925 1.00 86.81 194 THR A N 1
ATOM 1570 C CA . THR A 1 194 ? 4.839 4.334 -21.533 1.00 86.81 194 THR A CA 1
ATOM 1571 C C . THR A 1 194 ? 3.335 4.516 -21.416 1.00 86.81 194 THR A C 1
ATOM 1573 O O . THR A 1 194 ? 2.847 5.208 -20.518 1.00 86.81 194 THR A O 1
ATOM 1576 N N . LYS A 1 195 ? 2.591 3.889 -22.323 1.00 90.44 195 LYS A N 1
ATOM 1577 C CA . LYS A 1 195 ? 1.134 3.863 -22.280 1.00 90.44 195 LYS A CA 1
ATOM 1578 C C . LYS A 1 195 ? 0.645 3.114 -21.041 1.00 90.44 195 LYS A C 1
ATOM 1580 O O . LYS A 1 195 ? -0.244 3.614 -20.354 1.00 90.44 195 LYS A O 1
ATOM 1585 N N . GLU A 1 196 ? 1.260 1.981 -20.707 1.00 89.50 196 GLU A N 1
ATOM 1586 C CA . GLU A 1 196 ? 0.955 1.253 -19.469 1.00 89.50 196 GLU A CA 1
ATOM 1587 C C . GLU A 1 196 ? 1.334 2.052 -18.209 1.00 89.50 196 GLU A C 1
ATOM 1589 O O . GLU A 1 196 ? 0.545 2.104 -17.265 1.00 89.50 196 GLU A O 1
ATOM 1594 N N . LEU A 1 197 ? 2.463 2.771 -18.195 1.00 88.81 197 LEU A N 1
ATOM 1595 C CA . LEU A 1 197 ? 2.785 3.709 -17.108 1.00 88.81 197 LEU A CA 1
ATOM 1596 C C . LEU A 1 197 ? 1.715 4.797 -16.958 1.00 88.81 197 LEU A C 1
ATOM 1598 O O . LEU A 1 197 ? 1.227 5.035 -15.857 1.00 88.81 197 LEU A O 1
ATOM 1602 N N . THR A 1 198 ? 1.278 5.396 -18.064 1.00 90.25 198 THR A N 1
ATOM 1603 C CA . THR A 1 198 ? 0.241 6.441 -18.047 1.00 90.25 198 THR A CA 1
ATOM 1604 C C . THR A 1 198 ? -1.099 5.894 -17.542 1.00 90.25 198 THR A C 1
ATOM 1606 O O . THR A 1 198 ? -1.810 6.556 -16.788 1.00 90.25 198 THR A O 1
ATOM 1609 N N . LYS A 1 199 ? -1.437 4.649 -17.891 1.00 92.81 199 LYS A N 1
ATOM 1610 C CA . LYS A 1 199 ? -2.605 3.951 -17.341 1.00 92.81 199 LYS A CA 1
ATOM 1611 C C . LYS A 1 199 ? -2.470 3.741 -15.832 1.00 92.81 199 LYS A C 1
ATOM 1613 O O . LYS A 1 199 ? -3.442 3.943 -15.107 1.00 92.81 199 LYS A O 1
ATOM 1618 N N . ASN A 1 200 ? -1.283 3.384 -15.345 1.00 90.88 200 ASN A N 1
ATOM 1619 C CA . ASN A 1 200 ? -1.040 3.256 -13.909 1.00 90.88 200 ASN A CA 1
ATOM 1620 C C . ASN A 1 200 ? -1.144 4.591 -13.169 1.00 90.88 200 ASN A C 1
ATOM 1622 O O . ASN A 1 200 ? -1.626 4.580 -12.044 1.00 90.88 200 ASN A O 1
ATOM 1626 N N . ALA A 1 201 ? -0.821 5.724 -13.800 1.00 91.56 201 ALA A N 1
ATOM 1627 C CA . ALA A 1 201 ? -1.072 7.044 -13.215 1.00 91.56 201 ALA A CA 1
ATOM 1628 C C . ALA A 1 201 ? -2.552 7.209 -12.828 1.00 91.56 201 ALA A C 1
ATOM 1630 O O . ALA A 1 201 ? -2.867 7.490 -11.677 1.00 91.56 201 ALA A O 1
ATOM 1631 N N . SER A 1 202 ? -3.464 6.891 -13.756 1.00 92.19 202 SER A N 1
ATOM 1632 C CA . SER A 1 202 ? -4.906 6.981 -13.490 1.00 92.19 202 SER A CA 1
ATOM 1633 C C . SER A 1 202 ? -5.384 6.030 -12.386 1.00 92.19 202 SER A C 1
ATOM 1635 O O . SER A 1 202 ? -6.281 6.372 -11.622 1.00 92.19 202 SER A O 1
ATOM 1637 N N . LYS A 1 203 ? -4.772 4.845 -12.264 1.00 93.00 203 LYS A N 1
ATOM 1638 C CA . LYS A 1 203 ? -5.079 3.906 -11.176 1.00 93.00 203 LYS A CA 1
ATOM 1639 C C . LYS A 1 203 ? -4.550 4.401 -9.832 1.00 93.00 203 LYS A C 1
ATOM 1641 O O . LYS A 1 203 ? -5.205 4.200 -8.819 1.00 93.00 203 LYS A O 1
ATOM 1646 N N . ILE A 1 204 ? -3.377 5.032 -9.813 1.00 92.62 204 ILE A N 1
ATOM 1647 C CA . ILE A 1 204 ? -2.809 5.638 -8.603 1.00 92.62 204 ILE A CA 1
ATOM 1648 C C . ILE A 1 204 ? -3.710 6.784 -8.127 1.00 92.62 204 ILE A C 1
ATOM 1650 O O . ILE A 1 204 ? -3.975 6.881 -6.932 1.00 92.62 204 ILE A O 1
ATOM 1654 N N . ASP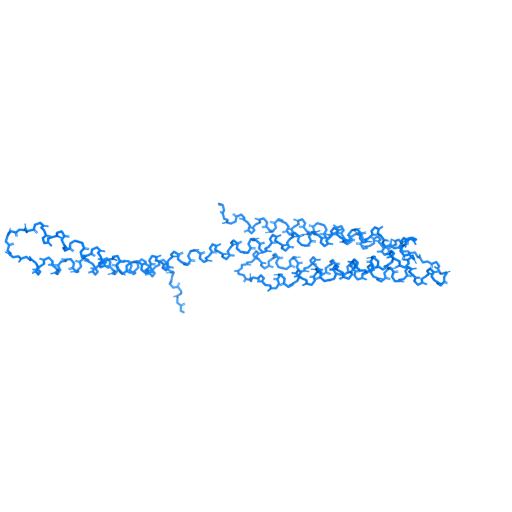 A 1 205 ? -4.252 7.589 -9.042 1.00 92.38 205 ASP A N 1
ATOM 1655 C CA . ASP A 1 205 ? -5.232 8.624 -8.696 1.00 92.38 205 ASP A CA 1
ATOM 1656 C C . ASP A 1 205 ? -6.511 8.018 -8.090 1.00 92.38 205 ASP A C 1
ATOM 1658 O O . ASP A 1 205 ? -6.980 8.480 -7.053 1.00 92.38 205 ASP A O 1
ATOM 1662 N N . GLN A 1 206 ? -7.029 6.926 -8.665 1.00 92.00 206 GLN A N 1
ATOM 1663 C CA . GLN A 1 206 ? -8.171 6.192 -8.095 1.00 92.00 206 GLN A CA 1
ATOM 1664 C C . GLN A 1 206 ? -7.855 5.615 -6.707 1.00 92.00 206 GLN A C 1
ATOM 1666 O O . GLN A 1 206 ? -8.673 5.718 -5.793 1.00 92.00 206 GLN A O 1
ATOM 1671 N N . LEU A 1 207 ? -6.655 5.058 -6.522 1.00 92.81 207 LEU A N 1
ATOM 1672 C CA . LEU A 1 207 ? -6.199 4.539 -5.233 1.00 92.81 207 LEU A CA 1
ATOM 1673 C C . LEU A 1 207 ? -6.133 5.649 -4.174 1.00 92.81 207 LEU A C 1
ATOM 1675 O O . LEU A 1 207 ? -6.474 5.406 -3.018 1.00 92.81 207 LEU A O 1
ATOM 1679 N N . ASN A 1 208 ? -5.729 6.863 -4.558 1.00 92.19 208 ASN A N 1
ATOM 1680 C CA . ASN A 1 208 ? -5.733 8.028 -3.672 1.00 92.19 208 ASN A CA 1
ATOM 1681 C C . ASN A 1 208 ? -7.151 8.363 -3.195 1.00 92.19 208 ASN A C 1
ATOM 1683 O O . ASN A 1 208 ? -7.356 8.670 -2.024 1.00 92.19 208 ASN A O 1
ATOM 1687 N N . ASP A 1 209 ? -8.146 8.280 -4.076 1.00 89.94 209 ASP A N 1
ATOM 1688 C CA . ASP A 1 209 ? -9.533 8.541 -3.694 1.00 89.94 209 ASP A CA 1
ATOM 1689 C C . ASP A 1 209 ? -10.064 7.476 -2.724 1.00 89.94 209 ASP A C 1
ATOM 1691 O O . ASP A 1 209 ? -10.651 7.829 -1.701 1.00 89.94 209 ASP A O 1
ATOM 1695 N N . VAL A 1 210 ? -9.740 6.196 -2.942 1.00 88.56 210 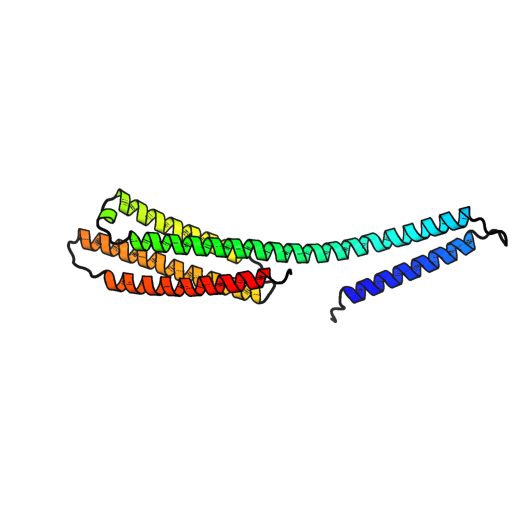VAL A N 1
ATOM 1696 C CA . VAL A 1 210 ? -10.034 5.126 -1.967 1.00 88.56 210 VAL A CA 1
ATOM 1697 C C . VAL A 1 210 ? -9.297 5.356 -0.641 1.00 88.56 210 VAL A C 1
ATOM 1699 O O . VAL A 1 210 ? -9.859 5.147 0.433 1.00 88.56 210 VAL A O 1
ATOM 1702 N N . CYS A 1 211 ? -8.051 5.834 -0.687 1.00 87.69 211 CYS A N 1
ATOM 1703 C CA . CYS A 1 211 ? -7.286 6.183 0.510 1.00 87.69 211 CYS A CA 1
ATOM 1704 C C . CYS A 1 211 ? -7.962 7.312 1.307 1.00 87.69 211 CYS A C 1
ATOM 1706 O O . CYS A 1 211 ? -8.020 7.247 2.534 1.00 87.69 211 CYS A O 1
ATOM 1708 N N . LYS A 1 212 ? -8.532 8.320 0.635 1.00 86.56 212 LYS A N 1
ATOM 1709 C CA . LYS A 1 212 ? -9.307 9.385 1.296 1.00 86.56 212 LYS A CA 1
ATOM 1710 C C . LYS A 1 212 ? -10.607 8.855 1.897 1.00 86.56 212 LYS A C 1
ATOM 1712 O O . LYS A 1 212 ? -10.991 9.282 2.981 1.00 86.56 212 LYS A O 1
ATOM 1717 N N . GLU A 1 213 ? -11.285 7.911 1.248 1.00 85.31 213 GLU A N 1
ATOM 1718 C CA . GLU A 1 213 ? -12.488 7.283 1.819 1.00 85.31 213 GLU A CA 1
ATOM 1719 C C . GLU A 1 213 ? -12.196 6.542 3.135 1.00 85.31 213 GLU A C 1
ATOM 1721 O O . GLU A 1 213 ? -13.042 6.527 4.034 1.00 85.31 213 GLU A O 1
ATOM 1726 N N . LEU A 1 214 ? -10.990 5.979 3.280 1.00 81.94 214 LEU A N 1
ATOM 1727 C CA . LEU A 1 214 ? -10.524 5.386 4.538 1.00 81.94 214 LEU A CA 1
ATOM 1728 C C . LEU A 1 214 ? -10.293 6.440 5.638 1.00 81.94 214 LEU A C 1
ATOM 1730 O O . LEU A 1 214 ? -10.497 6.131 6.809 1.00 81.94 214 LEU A O 1
ATOM 1734 N N . GLN A 1 215 ? -9.939 7.677 5.271 1.00 77.81 215 GLN A N 1
ATOM 1735 C CA . GLN A 1 215 ? -9.718 8.801 6.197 1.00 77.81 215 GLN A CA 1
ATOM 1736 C C . GLN A 1 215 ? -11.031 9.447 6.676 1.00 77.81 215 GLN A C 1
ATOM 1738 O O . GLN A 1 215 ? -11.166 9.835 7.836 1.00 77.81 215 GLN A O 1
ATOM 1743 N N . VAL A 1 216 ? -12.029 9.567 5.793 1.00 58.44 216 VAL A N 1
ATOM 1744 C CA . VAL A 1 216 ? -13.243 10.376 6.041 1.00 58.44 216 VAL A CA 1
ATOM 1745 C C . VAL A 1 216 ? -14.201 9.755 7.069 1.00 58.44 216 VAL A C 1
ATOM 1747 O O . VAL A 1 216 ? -15.056 10.456 7.604 1.00 58.44 216 VAL A O 1
ATOM 1750 N N . LYS A 1 217 ? -14.055 8.477 7.439 1.00 56.84 217 LYS A N 1
ATOM 1751 C CA . LYS A 1 217 ? -14.928 7.860 8.459 1.00 56.84 217 LYS A CA 1
ATOM 1752 C C . LYS A 1 217 ? -14.741 8.408 9.886 1.00 56.84 217 LYS A C 1
ATOM 1754 O O . LYS A 1 217 ? -15.558 8.081 10.742 1.00 56.84 217 LYS A O 1
ATOM 1759 N N . ASN A 1 218 ? -13.736 9.258 10.116 1.00 46.78 218 ASN A N 1
ATOM 1760 C CA . ASN A 1 218 ? -13.372 9.811 11.426 1.00 46.78 218 ASN A CA 1
ATOM 1761 C C . ASN A 1 218 ? -13.722 11.303 11.639 1.00 46.78 218 ASN A C 1
ATOM 1763 O O . ASN A 1 218 ? -13.251 11.882 12.621 1.00 46.78 218 ASN A O 1
ATOM 1767 N N . ALA A 1 219 ? -14.515 11.933 10.757 1.00 39.00 219 ALA A N 1
ATOM 1768 C CA . ALA A 1 219 ? -14.930 13.341 10.881 1.00 39.00 219 ALA A CA 1
ATOM 1769 C C . ALA A 1 219 ? -16.415 13.512 11.244 1.00 39.00 219 ALA A C 1
ATOM 1771 O O . ALA A 1 219 ? -17.269 12.864 10.597 1.00 39.00 219 ALA A O 1
#

Foldseek 3Di:
DDPDDPVVVLVVQLVVLVVVLVVQLVVQCVVPDPDDDDDPVSNVVSVVVSVVSSCVSCVVVVVVVVVVVVVVVVLLVVLLVLLVVLLVLLVVLLVLLVVLLVLALDPVLLDPVSVVVSVVSLVVSVVSLVVSLVSLVPRDPPDPLNVVLSVLSNVLSVLSNVLSVLSVVLRVVSNVCVVVVHDDDSPVSSVVSVVSSVVSVVSSVVSVVSSVVSVVVPD

Secondary structure (DSSP, 8-state):
-----HHHHHHHHHHHHHHHHHHHHHHHHHHH--SS---HHHHHHHHHHHHHHHHHHHHHHHHHHHHHHHHHHHHHHHHHHHHHHHHHHHHHHHHHHHHHHHHTT-SGGGSHHHHHHHHHHHHHHHHHHHHHHHHHHHS---SHHHHHHHHHHHHHHHHHHHHHHHHHHHHHHHHHHHHTT-----HHHHHHHHHHHHHHHHHHHHHHHHHHHHHHTT-

Solvent-accessible surface area (backbone atoms only — not comparable to full-atom values): 12192 Å² total; per-residue (Å²): 132,85,82,74,52,69,66,60,56,48,54,50,52,52,52,51,48,52,50,51,33,52,52,50,40,52,54,50,51,62,73,70,53,84,61,95,67,82,54,66,68,63,50,53,51,47,52,51,52,32,50,49,51,44,46,66,64,44,48,63,52,52,49,53,52,52,51,53,52,53,50,51,53,51,51,52,55,46,51,37,54,53,49,52,52,48,52,52,52,54,52,51,51,53,54,52,51,53,54,48,64,74,49,53,84,39,78,62,41,72,40,71,68,49,30,49,49,54,51,50,53,54,52,51,48,55,50,52,51,52,52,47,53,52,54,52,68,68,54,70,81,82,46,73,68,51,44,51,48,47,50,52,52,50,56,48,49,54,53,53,52,50,47,52,53,51,49,50,53,51,39,50,49,46,55,51,28,60,76,67,73,46,90,78,82,60,64,62,65,51,50,54,48,50,51,53,52,56,53,47,50,57,52,52,55,51,49,50,54,51,52,49,59,62,52,58,81,79,114

Radius of gyration: 33.14 Å; Cα contacts (8 Å, |Δi|>4): 135; chains: 1; bounding box: 66×31×102 Å

Mean predicted aligned error: 10.13 Å